Protein AF-A0AAV0I2K2-F1 (afdb_monomer)

InterPro domains:
  IPR013632 Rad51-like, C-terminal [PF08423] (2-95)
  IPR020588 DNA recombination and repair protein RecA-like, ATP-binding domain [PS50162] (1-89)
  IPR027417 P-loop containing nucleoside triphosphate hydrolase [G3DSA:3.40.50.300] (1-190)
  IPR027417 P-loop containing nucleoside triphosphate hydrolase [SSF52540] (2-188)

Radius of gyration: 21.15 Å; Cα contacts (8 Å, |Δi|>4): 218; chains: 1; bounding box: 49×47×65 Å

Foldseek 3Di:
DAPDDDDDDQALVSLLVCLVVVVVCQVPPPGPDRAAEDEAEAPCNNPDPPADPDPVRLVVLLVSLQSNLVSVVVCCVVNVHDYHHDFDKDFDDDDLPCQPPLPPDSFDDAQRTTIDTPSPDSNSVSDQWDKDKHKYWDPVPPPPPDDDDPDDPDPPPTDIKMKIWGRDHPVDDTDMFIWDQDPVGIDTDDD

Structure (mmCIF, N/CA/C/O backbone):
data_AF-A0AAV0I2K2-F1
#
_entry.id   AF-A0AAV0I2K2-F1
#
loop_
_atom_site.group_PDB
_atom_site.id
_atom_site.type_symbol
_atom_site.label_atom_id
_atom_site.label_alt_id
_atom_site.label_comp_id
_atom_site.label_asym_id
_atom_site.label_entity_id
_atom_site.label_seq_id
_atom_site.pdbx_PDB_ins_code
_atom_site.Cartn_x
_atom_site.Cartn_y
_atom_site.Cartn_z
_atom_site.occupancy
_atom_site.B_iso_or_equiv
_atom_site.auth_seq_id
_atom_site.auth_comp_id
_atom_site.auth_asym_id
_atom_site.auth_atom_id
_atom_site.pdbx_PDB_model_num
ATOM 1 N N . MET A 1 1 ? -24.841 -5.912 -0.535 1.00 55.03 1 MET A N 1
ATOM 2 C CA . MET A 1 1 ? -23.392 -5.718 -0.278 1.00 55.03 1 MET A CA 1
ATOM 3 C C . MET A 1 1 ? -23.275 -5.203 1.146 1.00 55.03 1 MET A C 1
ATOM 5 O O . MET A 1 1 ? -22.777 -4.110 1.390 1.00 55.03 1 MET A O 1
ATOM 9 N N . ASP A 1 2 ? -23.798 -5.971 2.095 1.00 67.50 2 ASP A N 1
ATOM 10 C CA . ASP A 1 2 ? -24.051 -5.445 3.432 1.00 67.50 2 ASP A CA 1
ATOM 11 C C . ASP A 1 2 ? -22.836 -5.811 4.282 1.00 67.50 2 ASP A C 1
ATOM 13 O O . ASP A 1 2 ? -22.478 -6.982 4.381 1.00 67.50 2 ASP A O 1
ATOM 17 N N . GLY A 1 3 ? -22.130 -4.802 4.795 1.00 81.50 3 GLY A N 1
ATOM 18 C CA . GLY A 1 3 ? -20.883 -4.987 5.550 1.00 81.50 3 GLY A CA 1
ATOM 19 C C . GLY A 1 3 ? -19.631 -4.371 4.921 1.00 81.50 3 GLY A C 1
ATOM 20 O O . GLY A 1 3 ? -18.553 -4.508 5.496 1.00 81.50 3 GLY A O 1
ATOM 21 N N . ILE A 1 4 ? -19.750 -3.669 3.787 1.00 90.31 4 ILE A N 1
ATOM 22 C CA . ILE A 1 4 ? -18.670 -2.837 3.237 1.00 90.31 4 ILE A CA 1
ATOM 23 C C . ILE A 1 4 ? -19.075 -1.371 3.366 1.00 90.31 4 ILE A C 1
ATOM 25 O O . ILE A 1 4 ? -20.093 -0.950 2.823 1.00 90.31 4 ILE A O 1
ATOM 29 N N . LEU A 1 5 ? -18.261 -0.599 4.082 1.00 91.31 5 LEU A N 1
ATOM 30 C CA . LEU A 1 5 ? -18.416 0.845 4.204 1.00 91.31 5 LEU A CA 1
ATOM 31 C C . LEU A 1 5 ? -17.396 1.529 3.303 1.00 91.31 5 LEU A C 1
ATOM 33 O O . LEU A 1 5 ? -16.225 1.148 3.287 1.00 91.31 5 LEU A O 1
ATOM 37 N N . VAL A 1 6 ? -17.850 2.530 2.555 1.00 94.38 6 VAL A N 1
ATOM 38 C CA . VAL A 1 6 ? -17.029 3.247 1.579 1.00 94.38 6 VAL A CA 1
ATOM 39 C C . VAL A 1 6 ? -17.098 4.734 1.879 1.00 94.38 6 VAL A C 1
ATOM 41 O O . VAL A 1 6 ? -18.181 5.289 2.050 1.00 94.38 6 VAL A O 1
ATOM 44 N N . GLN A 1 7 ? -15.934 5.376 1.921 1.00 94.81 7 GLN A N 1
ATOM 45 C CA . GLN A 1 7 ? -15.806 6.814 2.105 1.00 94.81 7 GLN A CA 1
ATOM 46 C C . GLN A 1 7 ? -14.737 7.356 1.159 1.00 94.81 7 GLN A C 1
ATOM 48 O O . GLN A 1 7 ? -13.624 6.833 1.105 1.00 94.81 7 GLN A O 1
ATOM 53 N N . SER A 1 8 ? -15.079 8.416 0.428 1.00 95.56 8 SER A N 1
ATOM 54 C CA . SER A 1 8 ? -14.140 9.128 -0.438 1.00 95.56 8 SER A CA 1
ATOM 55 C C . SER A 1 8 ? -13.304 10.110 0.375 1.00 95.56 8 SER A C 1
ATOM 57 O O . SER A 1 8 ? -13.832 10.838 1.215 1.00 95.56 8 SER A O 1
ATOM 59 N N . ILE A 1 9 ? -11.999 10.131 0.110 1.00 95.06 9 ILE A N 1
ATOM 60 C CA . ILE A 1 9 ? -11.027 11.004 0.771 1.00 95.06 9 ILE A CA 1
ATOM 61 C C . ILE A 1 9 ? -10.125 11.592 -0.302 1.00 95.06 9 ILE A C 1
ATOM 63 O O . ILE A 1 9 ? -9.646 10.862 -1.173 1.00 95.06 9 ILE A O 1
ATOM 67 N N . HIS A 1 10 ? -9.891 12.900 -0.234 1.00 93.38 10 HIS A N 1
ATOM 68 C CA . HIS A 1 10 ? -9.180 13.618 -1.291 1.00 93.38 10 HIS A CA 1
ATOM 69 C C . HIS A 1 10 ? -7.846 14.212 -0.840 1.00 93.38 10 HIS A C 1
ATOM 71 O O . HIS A 1 10 ? -6.993 14.447 -1.687 1.00 93.38 10 HIS A O 1
ATOM 77 N N . THR A 1 11 ? -7.628 14.396 0.467 1.00 94.38 11 THR A N 1
ATOM 78 C CA . THR A 1 11 ? -6.376 14.953 1.006 1.00 94.38 11 THR A CA 1
ATOM 79 C C . THR A 1 11 ? -5.832 14.135 2.177 1.00 94.38 11 THR A C 1
ATOM 81 O O . THR A 1 11 ? -6.557 13.384 2.839 1.00 94.38 11 THR A O 1
ATOM 84 N N . ALA A 1 12 ? -4.533 14.283 2.450 1.00 94.62 12 ALA A N 1
ATOM 85 C CA . ALA A 1 12 ? -3.880 13.645 3.593 1.00 94.62 12 ALA A CA 1
ATOM 86 C C . ALA A 1 12 ? -4.445 14.132 4.941 1.00 94.62 12 ALA A C 1
ATOM 88 O O . ALA A 1 12 ? -4.579 13.335 5.871 1.00 94.62 12 ALA A O 1
ATOM 89 N N . ASP A 1 13 ? -4.810 15.413 5.032 1.00 94.12 13 ASP A N 1
ATOM 90 C CA . ASP A 1 13 ? -5.411 15.988 6.237 1.00 94.12 13 ASP A CA 1
ATOM 91 C C . ASP A 1 13 ? -6.827 15.451 6.463 1.00 94.12 13 ASP A C 1
ATOM 93 O O . ASP A 1 13 ? -7.121 14.985 7.560 1.00 94.12 13 ASP A O 1
ATOM 97 N N . GLN A 1 14 ? -7.658 15.355 5.414 1.00 95.56 14 GLN A N 1
ATOM 98 C CA . GLN A 1 14 ? -8.968 14.701 5.528 1.00 95.56 14 GLN A CA 1
ATOM 99 C C . GLN A 1 14 ? -8.841 13.259 6.022 1.00 95.56 14 GLN A C 1
ATOM 101 O O . GLN A 1 14 ? -9.627 12.833 6.865 1.00 95.56 14 GLN A O 1
ATOM 106 N N . LEU A 1 15 ? -7.850 12.503 5.529 1.00 96.81 15 LEU A N 1
ATOM 107 C CA . LEU A 1 15 ? -7.610 11.143 6.012 1.00 96.81 15 LEU A CA 1
ATOM 108 C C . LEU A 1 15 ? -7.330 11.132 7.522 1.00 96.81 15 LEU A C 1
ATOM 110 O O . LEU A 1 15 ? -7.835 10.261 8.223 1.00 96.81 15 LEU A O 1
ATOM 114 N N . LEU A 1 16 ? -6.536 12.077 8.028 1.00 96.56 16 LEU A N 1
ATOM 115 C CA . LEU A 1 16 ? -6.247 12.193 9.459 1.00 96.56 16 LEU A CA 1
ATOM 116 C C . LEU A 1 16 ? -7.483 12.615 10.265 1.00 96.56 16 LEU A C 1
ATOM 118 O O . LEU A 1 16 ? -7.723 12.048 11.333 1.00 96.56 16 LEU A O 1
ATOM 122 N N . ASP A 1 17 ? -8.280 13.546 9.748 1.00 96.00 17 ASP A N 1
ATOM 123 C CA . ASP A 1 17 ? -9.470 14.084 10.415 1.00 96.00 17 ASP A CA 1
ATOM 124 C C . ASP A 1 17 ? -10.581 13.042 10.582 1.00 96.00 17 ASP A C 1
ATOM 126 O O . ASP A 1 17 ? -11.326 13.071 11.565 1.00 96.00 17 ASP A O 1
ATOM 130 N N . ILE A 1 18 ? -10.678 12.077 9.662 1.00 96.44 18 ILE A N 1
ATOM 131 C CA . ILE A 1 18 ? -11.670 10.999 9.760 1.00 96.44 18 ILE A CA 1
ATOM 132 C C . ILE A 1 18 ? -11.221 9.845 10.665 1.00 96.44 18 ILE A C 1
ATOM 134 O O . ILE A 1 18 ? -12.043 9.009 11.045 1.00 96.44 18 ILE A O 1
ATOM 138 N N . MET A 1 19 ? -9.938 9.748 11.033 1.00 95.69 19 MET A N 1
ATOM 139 C CA . MET A 1 19 ? -9.453 8.642 11.869 1.00 95.69 19 MET A CA 1
ATOM 140 C C . MET A 1 19 ? -10.109 8.603 13.260 1.00 95.69 19 MET A C 1
ATOM 142 O O . MET A 1 19 ? -10.486 7.508 13.672 1.00 95.69 19 MET A O 1
ATOM 146 N N . PRO A 1 20 ? -10.318 9.726 13.980 1.00 95.94 20 PRO A N 1
ATOM 147 C CA . PRO A 1 20 ? -11.093 9.731 15.224 1.00 95.94 20 PRO A CA 1
ATOM 148 C C . PRO A 1 20 ? -12.537 9.248 15.042 1.00 95.94 20 PRO A C 1
ATOM 150 O O . PRO A 1 20 ? -13.062 8.522 15.886 1.00 95.94 20 PRO A O 1
ATOM 153 N N . GLN A 1 21 ? -13.177 9.612 13.927 1.00 93.94 21 GLN A N 1
ATOM 154 C CA . GLN A 1 21 ? -14.533 9.156 13.604 1.00 93.94 21 GLN A CA 1
ATOM 155 C C . GLN A 1 21 ? -14.545 7.651 13.323 1.00 93.94 21 GLN A C 1
ATOM 157 O O . GLN A 1 21 ? -15.388 6.929 13.850 1.00 93.94 21 GLN A O 1
ATOM 162 N N . THR A 1 22 ? -13.556 7.171 12.566 1.00 94.38 22 THR A N 1
ATOM 163 C CA . THR A 1 22 ? -13.333 5.746 12.295 1.00 94.38 22 THR A CA 1
ATOM 164 C C . THR A 1 22 ? -13.099 4.983 13.593 1.00 94.38 22 THR A C 1
ATOM 166 O O . THR A 1 22 ? -13.671 3.922 13.798 1.00 94.38 22 THR A O 1
ATOM 169 N N . GLU A 1 23 ? -12.299 5.526 14.508 1.00 95.50 23 GLU A N 1
ATOM 170 C CA . GLU A 1 23 ? -12.042 4.928 15.814 1.00 95.50 23 GLU A CA 1
ATOM 171 C C . GLU A 1 23 ? -13.315 4.829 16.663 1.00 95.50 23 GLU A C 1
ATOM 173 O O . GLU A 1 23 ? -13.605 3.762 17.199 1.00 95.50 23 GLU A O 1
ATOM 178 N N . SER A 1 24 ? -14.096 5.910 16.752 1.00 94.12 24 SER A N 1
ATOM 179 C CA . SER A 1 24 ? -15.385 5.910 17.454 1.00 94.12 24 SER A CA 1
ATOM 180 C C . SER A 1 24 ? -16.355 4.897 16.845 1.00 94.12 24 SER A C 1
ATOM 182 O O . SER A 1 24 ? -17.013 4.145 17.566 1.00 94.12 24 SER A O 1
ATOM 184 N N . PHE A 1 25 ? -16.394 4.816 15.515 1.00 92.75 25 PHE A N 1
ATOM 185 C CA . PHE A 1 25 ? -17.179 3.819 14.805 1.00 92.75 25 PHE A CA 1
ATOM 186 C C . PHE A 1 25 ? -16.722 2.395 15.154 1.00 92.75 25 PHE A C 1
ATOM 188 O O . PHE A 1 25 ? -17.539 1.581 15.568 1.00 92.75 25 PHE A O 1
ATOM 195 N N . LEU A 1 26 ? -15.423 2.094 15.086 1.00 93.62 26 LEU A N 1
ATOM 196 C CA . LEU A 1 26 ? -14.882 0.769 15.417 1.00 93.62 26 LEU A CA 1
ATOM 197 C C . LEU A 1 26 ? -15.130 0.359 16.879 1.00 93.62 26 LEU A C 1
ATOM 199 O O . LEU A 1 26 ? -15.232 -0.833 17.160 1.00 93.62 26 LEU A O 1
ATOM 203 N N . GLN A 1 27 ? -15.226 1.319 17.804 1.00 93.00 27 GLN A N 1
ATOM 204 C CA . GLN A 1 27 ? -15.549 1.060 19.214 1.00 93.00 27 GLN A CA 1
ATOM 205 C C . GLN A 1 27 ? -17.033 0.774 19.439 1.00 93.00 27 GLN A C 1
ATOM 207 O O . GLN A 1 27 ? -17.368 -0.110 20.223 1.00 93.00 27 GLN A O 1
ATOM 212 N N . ASN A 1 28 ? -17.906 1.540 18.785 1.00 87.94 28 ASN A N 1
ATOM 213 C CA . ASN A 1 28 ? -19.336 1.575 19.095 1.00 87.94 28 ASN A CA 1
ATOM 214 C C . ASN A 1 28 ? -20.204 0.815 18.084 1.00 87.94 28 ASN A C 1
ATOM 216 O O . ASN A 1 28 ? -21.415 0.711 18.273 1.00 87.94 28 ASN A O 1
ATOM 220 N N . SER A 1 29 ? -19.614 0.310 16.999 1.00 80.81 29 SER A N 1
ATOM 221 C CA . SER A 1 29 ? -20.356 -0.361 15.937 1.00 80.81 29 SER A CA 1
ATOM 222 C C . SER A 1 29 ? -21.055 -1.618 16.456 1.00 80.81 29 SER A C 1
ATOM 224 O O . SER A 1 29 ? -20.413 -2.583 16.867 1.00 80.81 29 SER A O 1
ATOM 226 N N . GLN A 1 30 ? -22.383 -1.625 16.353 1.00 74.69 30 GLN A N 1
ATOM 227 C CA . GLN A 1 30 ? -23.239 -2.802 16.529 1.00 74.69 30 GLN A CA 1
ATOM 228 C C . GLN A 1 30 ? -23.519 -3.476 15.178 1.00 74.69 30 GLN A C 1
ATOM 230 O O . GLN A 1 30 ? -24.628 -3.928 14.897 1.00 74.69 30 GLN A O 1
ATOM 235 N N . THR A 1 31 ? -22.523 -3.505 14.292 1.00 79.12 31 THR A N 1
ATOM 236 C CA . THR A 1 31 ? -22.606 -4.290 13.060 1.00 79.12 31 THR A CA 1
ATOM 237 C C . THR A 1 31 ? -22.724 -5.773 13.394 1.00 79.12 31 THR A C 1
ATOM 239 O O . THR A 1 31 ? -22.191 -6.244 14.397 1.00 79.12 31 THR A O 1
ATOM 242 N N . GLN A 1 32 ? -23.379 -6.534 12.512 1.00 78.12 32 GLN A N 1
ATOM 243 C CA . GLN A 1 32 ? -23.522 -7.987 12.656 1.00 78.12 32 GLN A CA 1
ATOM 244 C C . GLN A 1 32 ? -22.170 -8.696 12.859 1.00 78.12 32 GLN A C 1
ATOM 246 O O . GLN A 1 32 ? -22.088 -9.690 13.576 1.00 78.12 32 GLN A O 1
ATOM 251 N N . PHE A 1 33 ? -21.107 -8.156 12.254 1.00 83.50 33 PHE A N 1
ATOM 252 C CA . PHE A 1 33 ? -19.736 -8.627 12.414 1.00 83.50 33 PHE A CA 1
ATOM 253 C C . PHE A 1 33 ? -18.791 -7.468 12.754 1.00 83.50 33 PHE A C 1
ATOM 255 O O . PHE A 1 33 ? -18.991 -6.353 12.259 1.00 83.50 33 PHE A O 1
ATOM 262 N N . PRO A 1 34 ? -17.7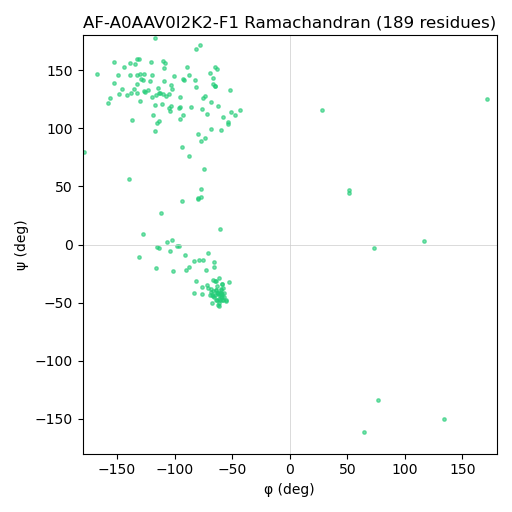41 -7.706 13.561 1.00 88.50 34 PRO A N 1
ATOM 263 C CA . PRO A 1 34 ? -16.717 -6.702 13.818 1.00 88.50 34 PRO A CA 1
ATOM 264 C C . PRO A 1 34 ? -15.916 -6.414 12.545 1.00 88.50 34 PRO A C 1
ATOM 266 O O . PRO A 1 34 ? -15.598 -7.323 11.777 1.00 88.50 34 PRO A O 1
ATOM 269 N N . VAL A 1 35 ? -15.522 -5.158 12.345 1.00 93.12 35 VAL A N 1
ATOM 270 C CA . VAL A 1 35 ? -14.656 -4.776 11.222 1.00 93.12 35 VAL A CA 1
ATOM 271 C C . VAL A 1 35 ? -13.258 -5.355 11.429 1.00 93.12 35 VAL A C 1
ATOM 273 O O . VAL A 1 35 ? -12.609 -5.090 12.440 1.00 93.12 35 VAL A O 1
ATOM 276 N N . ARG A 1 36 ? -12.779 -6.145 10.461 1.00 94.69 36 ARG A N 1
ATOM 277 C CA . ARG A 1 36 ? -11.457 -6.800 10.516 1.00 94.69 36 ARG A CA 1
ATOM 278 C C . ARG A 1 36 ? -10.475 -6.328 9.448 1.00 94.69 36 ARG A C 1
ATOM 280 O O . ARG A 1 36 ? -9.324 -6.763 9.471 1.00 94.69 36 ARG A O 1
ATOM 287 N N . LEU A 1 37 ? -10.893 -5.435 8.555 1.00 97.12 37 LEU A N 1
ATOM 288 C CA . LEU A 1 37 ? -10.068 -4.933 7.463 1.00 97.12 37 LEU A CA 1
ATOM 289 C C . LEU A 1 37 ? -10.390 -3.466 7.169 1.00 97.12 37 LEU A C 1
ATOM 291 O O . LEU A 1 37 ? -11.554 -3.102 7.037 1.00 97.12 37 LEU A O 1
ATOM 295 N N . ILE A 1 38 ? -9.346 -2.655 7.021 1.00 97.69 38 ILE A N 1
ATOM 296 C CA . ILE A 1 38 ? -9.400 -1.322 6.419 1.00 97.69 38 ILE A CA 1
ATOM 297 C C . ILE A 1 38 ? -8.602 -1.377 5.117 1.00 97.69 38 ILE A C 1
ATOM 299 O O . ILE A 1 38 ? -7.456 -1.832 5.116 1.00 97.69 38 ILE A O 1
ATOM 303 N N . VAL A 1 39 ? -9.194 -0.895 4.024 1.00 98.25 39 VAL A N 1
ATOM 304 C CA . VAL A 1 39 ? -8.527 -0.768 2.723 1.00 98.25 39 VAL A CA 1
ATOM 305 C C . VAL A 1 39 ? -8.439 0.707 2.347 1.00 98.25 39 VAL A C 1
ATOM 307 O O . VAL A 1 39 ? -9.449 1.404 2.366 1.00 98.25 39 VAL A O 1
ATOM 310 N N . ILE A 1 40 ? -7.241 1.177 1.997 1.00 97.94 40 ILE A N 1
ATOM 311 C CA . ILE A 1 40 ? -7.015 2.516 1.437 1.00 97.94 40 ILE A CA 1
ATOM 312 C C . ILE A 1 40 ? -6.544 2.356 -0.005 1.00 97.94 40 ILE A C 1
ATOM 314 O O . ILE A 1 40 ? -5.394 1.978 -0.248 1.00 97.94 40 ILE A O 1
ATOM 318 N N . ASP A 1 41 ? -7.431 2.666 -0.949 1.00 96.31 41 ASP A N 1
ATOM 319 C CA . ASP A 1 41 ? -7.148 2.647 -2.382 1.00 96.31 41 ASP A CA 1
ATOM 320 C C . ASP A 1 41 ? -7.284 4.066 -2.961 1.00 96.31 41 ASP A C 1
ATOM 322 O O . ASP A 1 41 ? -8.384 4.563 -3.162 1.00 96.31 41 ASP A O 1
ATOM 326 N N . SER A 1 42 ? -6.213 4.836 -3.137 1.00 94.31 42 SER A N 1
ATOM 327 C CA . SER A 1 42 ? -4.800 4.520 -2.873 1.00 94.31 42 SER A CA 1
ATOM 328 C C . SER A 1 42 ? -4.175 5.576 -1.976 1.00 94.31 42 SER A C 1
ATOM 330 O O . SER A 1 42 ? -4.480 6.763 -2.108 1.00 94.31 42 SER A O 1
ATOM 332 N N . ILE A 1 43 ? -3.237 5.180 -1.111 1.00 95.69 43 ILE A N 1
ATOM 333 C CA . ILE A 1 43 ? -2.571 6.148 -0.228 1.00 95.69 43 ILE A CA 1
ATOM 334 C C . ILE A 1 43 ? -1.763 7.174 -1.031 1.00 95.69 43 ILE A C 1
ATOM 336 O O . ILE A 1 43 ? -1.667 8.334 -0.644 1.00 95.69 43 ILE A O 1
ATOM 340 N N . ALA A 1 44 ? -1.217 6.777 -2.182 1.00 94.12 44 ALA A N 1
ATOM 341 C CA . ALA A 1 44 ? -0.394 7.667 -2.986 1.00 94.12 44 ALA A CA 1
ATOM 342 C C . ALA A 1 44 ? -1.178 8.759 -3.716 1.00 94.12 44 ALA A C 1
ATOM 344 O O . ALA A 1 44 ? -0.589 9.790 -4.031 1.00 94.12 44 ALA A O 1
ATOM 345 N N . ALA A 1 45 ? -2.483 8.582 -3.950 1.00 93.00 45 ALA A N 1
ATOM 346 C CA . ALA A 1 45 ? -3.311 9.632 -4.543 1.00 93.00 45 ALA A CA 1
ATOM 347 C C . ALA A 1 45 ? -3.308 10.919 -3.702 1.00 93.00 45 ALA A C 1
ATOM 349 O O . ALA A 1 45 ? -3.258 12.000 -4.276 1.00 93.00 45 ALA A O 1
ATOM 350 N N . LEU A 1 46 ? -3.228 10.799 -2.373 1.00 93.44 46 LEU A N 1
ATOM 351 C CA . LEU A 1 46 ? -3.242 11.933 -1.440 1.00 93.44 46 LEU A CA 1
ATOM 352 C C . LEU A 1 46 ? -1.964 12.791 -1.465 1.00 93.44 46 LEU A C 1
ATOM 354 O O . LEU A 1 46 ? -1.897 13.804 -0.780 1.00 93.44 46 LEU A O 1
ATOM 358 N N . PHE A 1 47 ? -0.923 12.367 -2.192 1.00 91.00 47 PHE A N 1
ATOM 359 C CA . PHE A 1 47 ? 0.392 13.022 -2.195 1.00 91.00 47 PHE A CA 1
ATOM 360 C C . PHE A 1 47 ? 0.899 13.368 -3.600 1.00 91.00 47 PHE A C 1
ATOM 362 O O . PHE A 1 47 ? 2.072 13.712 -3.749 1.00 91.00 47 PHE A O 1
ATOM 369 N N . ARG A 1 48 ? 0.060 13.230 -4.637 1.00 80.75 48 ARG A N 1
ATOM 370 C CA . ARG A 1 48 ? 0.463 13.480 -6.032 1.00 80.75 48 ARG A CA 1
ATOM 371 C C . ARG A 1 48 ? 0.408 14.943 -6.444 1.00 80.75 48 ARG A C 1
ATOM 373 O O . ARG A 1 48 ? 1.290 15.369 -7.176 1.00 80.75 48 ARG A O 1
ATOM 380 N N . SER A 1 49 ? -0.636 15.660 -6.042 1.00 76.25 49 SER A N 1
ATOM 381 C CA . SER A 1 49 ? -0.927 17.023 -6.508 1.00 76.25 49 SER A CA 1
ATOM 382 C C . SER A 1 49 ? -0.521 18.111 -5.523 1.00 76.25 49 SER A C 1
ATOM 384 O O . SER A 1 49 ? -0.309 19.245 -5.930 1.00 76.25 49 SER A O 1
ATOM 386 N N . ASP A 1 50 ? -0.411 17.769 -4.240 1.00 76.50 50 ASP A N 1
ATOM 387 C CA . ASP A 1 50 ? -0.400 18.771 -3.168 1.00 76.50 50 ASP A CA 1
ATOM 388 C C . ASP A 1 50 ? 1.020 19.157 -2.719 1.00 76.50 50 ASP A C 1
ATOM 390 O O . ASP A 1 50 ? 1.189 19.982 -1.823 1.00 76.50 50 ASP A O 1
ATOM 394 N N . PHE A 1 51 ? 2.053 18.540 -3.306 1.00 80.81 51 PHE A N 1
ATOM 395 C CA . PHE A 1 51 ? 3.438 18.707 -2.872 1.00 80.81 51 PHE A CA 1
ATOM 396 C C . PHE A 1 51 ? 4.412 18.755 -4.044 1.00 80.81 51 PHE A C 1
ATOM 398 O O . PHE A 1 51 ? 4.484 17.812 -4.836 1.00 80.81 51 PHE A O 1
ATOM 405 N N . ASP A 1 52 ? 5.252 19.786 -4.055 1.00 81.06 52 ASP A N 1
ATOM 406 C CA . ASP A 1 52 ? 6.360 19.908 -4.993 1.00 81.06 52 ASP A CA 1
ATOM 407 C C . ASP A 1 52 ? 7.587 19.102 -4.539 1.00 81.06 52 ASP A C 1
ATOM 409 O O . ASP A 1 52 ? 7.708 18.655 -3.394 1.00 81.06 52 ASP A O 1
ATOM 413 N N . ASN A 1 53 ? 8.562 18.947 -5.438 1.00 81.38 53 ASN A N 1
ATOM 414 C CA . ASN A 1 53 ? 9.857 18.327 -5.135 1.00 81.38 53 ASN A CA 1
ATOM 415 C C . ASN A 1 53 ? 10.820 19.299 -4.421 1.00 81.38 53 ASN A C 1
ATOM 417 O O . ASN A 1 53 ? 12.019 19.321 -4.699 1.00 81.38 53 ASN A O 1
ATOM 421 N N . THR A 1 54 ? 10.305 20.116 -3.500 1.00 86.38 54 THR A N 1
ATOM 422 C CA . THR A 1 54 ? 11.119 20.985 -2.640 1.00 86.38 54 THR A CA 1
ATOM 423 C C . THR A 1 54 ? 11.509 20.252 -1.356 1.00 86.38 54 THR A C 1
ATOM 425 O O . THR A 1 54 ? 10.792 19.374 -0.874 1.00 86.38 54 THR A O 1
ATOM 428 N N . SER A 1 55 ? 12.640 20.613 -0.746 1.00 85.56 55 SER A N 1
ATOM 429 C CA . SER A 1 55 ? 13.075 20.014 0.528 1.00 85.56 55 SER A CA 1
ATOM 430 C C . SER A 1 55 ? 12.043 20.200 1.649 1.00 85.56 55 SER A C 1
ATOM 432 O O . SER A 1 55 ? 11.820 19.291 2.451 1.00 85.56 55 SER A O 1
ATOM 434 N N . ILE A 1 56 ? 11.379 21.358 1.674 1.00 89.19 56 ILE A N 1
ATOM 435 C CA . ILE A 1 56 ? 10.333 21.697 2.641 1.00 89.19 56 ILE A CA 1
ATOM 436 C C . ILE A 1 56 ? 9.131 20.766 2.470 1.00 89.19 56 ILE A C 1
ATOM 438 O O . ILE A 1 56 ? 8.647 20.200 3.453 1.00 89.19 56 ILE A O 1
ATOM 442 N N . ASP A 1 57 ? 8.662 20.563 1.242 1.00 88.69 57 ASP A N 1
ATOM 443 C CA . ASP A 1 57 ? 7.495 19.718 0.993 1.00 88.69 57 ASP A CA 1
ATOM 444 C C . ASP A 1 57 ? 7.809 18.236 1.189 1.00 88.69 57 ASP A C 1
ATOM 446 O O . ASP A 1 57 ? 6.999 17.512 1.766 1.00 88.69 57 ASP A O 1
ATOM 450 N N . LEU A 1 58 ? 9.020 17.784 0.856 1.00 88.06 58 LEU A N 1
ATOM 451 C CA . LEU A 1 58 ? 9.486 16.436 1.198 1.00 88.06 58 LEU A CA 1
ATOM 452 C C . LEU A 1 58 ? 9.504 16.193 2.717 1.00 88.06 58 LEU A C 1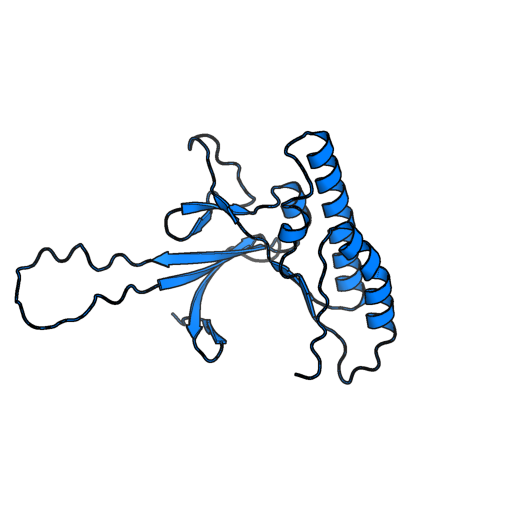
ATOM 454 O O . LEU A 1 58 ? 9.121 15.109 3.179 1.00 88.06 58 LEU A O 1
ATOM 458 N N . MET A 1 59 ? 9.895 17.196 3.508 1.00 91.06 59 MET A N 1
ATOM 459 C CA . MET A 1 59 ? 9.838 17.125 4.970 1.00 91.06 59 MET A CA 1
ATOM 460 C C . MET A 1 59 ? 8.389 17.050 5.473 1.00 91.06 59 MET A C 1
ATOM 462 O O . MET A 1 59 ? 8.074 16.195 6.307 1.00 91.06 59 MET A O 1
ATOM 466 N N . LYS A 1 60 ? 7.486 17.886 4.939 1.00 92.12 60 LYS A N 1
ATOM 467 C CA . LYS A 1 60 ? 6.050 17.846 5.275 1.00 92.12 60 LYS A CA 1
ATOM 468 C C . LYS A 1 60 ? 5.434 16.485 4.943 1.00 92.12 60 LYS A C 1
ATOM 470 O O . LYS A 1 60 ? 4.793 15.887 5.806 1.00 92.12 60 LYS A O 1
ATOM 475 N N . ARG A 1 61 ? 5.690 15.957 3.740 1.00 92.31 61 ARG A N 1
ATOM 476 C CA . ARG A 1 61 ? 5.245 14.622 3.300 1.00 92.31 61 ARG A CA 1
ATOM 477 C C . ARG A 1 61 ? 5.711 13.536 4.257 1.00 92.31 61 ARG A C 1
ATOM 479 O O . ARG A 1 61 ? 4.910 12.718 4.695 1.00 92.31 61 ARG A O 1
ATOM 486 N N . SER A 1 62 ? 6.991 13.559 4.626 1.00 93.50 62 SER A N 1
ATOM 487 C CA . SER A 1 62 ? 7.559 12.582 5.559 1.00 93.50 62 SER A CA 1
ATOM 488 C C . SER A 1 62 ? 6.878 12.652 6.928 1.00 93.50 62 SER A C 1
ATOM 490 O O . SER A 1 62 ? 6.496 11.620 7.476 1.00 93.50 62 SER A O 1
ATOM 492 N N . SER A 1 63 ? 6.638 13.859 7.453 1.00 95.56 63 SER A N 1
ATOM 493 C CA . SER A 1 63 ? 5.886 14.059 8.701 1.00 95.56 63 SER A CA 1
ATOM 494 C C . SER A 1 63 ? 4.468 13.476 8.623 1.00 95.56 63 SER A C 1
ATOM 496 O O . SER A 1 63 ? 4.041 12.754 9.527 1.00 95.56 63 SER A O 1
ATOM 498 N N . LEU A 1 64 ? 3.755 13.716 7.519 1.00 96.44 64 LEU A N 1
ATOM 499 C CA . LEU A 1 64 ? 2.424 13.149 7.284 1.00 96.44 64 LEU A CA 1
ATOM 500 C C . LEU A 1 64 ? 2.451 11.619 7.187 1.00 96.44 64 LEU A C 1
ATOM 502 O O . LEU A 1 64 ? 1.611 10.965 7.803 1.00 96.44 64 LEU A O 1
ATOM 506 N N . PHE A 1 65 ? 3.435 11.028 6.503 1.00 96.38 65 PHE A N 1
ATOM 507 C CA . PHE A 1 65 ? 3.604 9.571 6.440 1.00 96.38 65 PHE A CA 1
ATOM 508 C C . PHE A 1 65 ? 3.742 8.946 7.827 1.00 96.38 65 PHE A C 1
ATOM 510 O O . PHE A 1 65 ? 3.070 7.953 8.123 1.00 96.38 65 PHE A O 1
ATOM 517 N N . PHE A 1 66 ? 4.561 9.536 8.702 1.00 96.81 66 PHE A N 1
ATOM 518 C CA . PHE A 1 66 ? 4.723 9.047 10.071 1.00 96.81 66 PHE A CA 1
ATOM 519 C C . PHE A 1 66 ? 3.431 9.173 10.884 1.00 96.81 66 PHE A C 1
ATOM 521 O O . PHE A 1 66 ? 3.042 8.218 11.557 1.00 96.81 66 PHE A O 1
ATOM 528 N N . LYS A 1 67 ? 2.721 10.305 10.784 1.00 97.50 67 LYS A N 1
ATOM 529 C CA . LYS A 1 67 ? 1.434 10.505 11.474 1.00 97.50 67 LYS A CA 1
ATOM 530 C C . LYS A 1 67 ? 0.379 9.499 11.013 1.00 97.50 67 LYS A C 1
ATOM 532 O O . LYS A 1 67 ? -0.203 8.801 11.844 1.00 97.50 67 LYS A O 1
ATOM 537 N N . ILE A 1 68 ? 0.166 9.395 9.701 1.00 97.75 68 ILE A N 1
ATOM 538 C CA . ILE A 1 68 ? -0.838 8.507 9.100 1.00 97.75 68 ILE A CA 1
ATOM 539 C C . ILE A 1 68 ? -0.516 7.053 9.433 1.00 97.75 68 ILE A C 1
ATOM 541 O O . ILE A 1 68 ? -1.363 6.343 9.968 1.00 97.75 68 ILE A O 1
ATOM 545 N N . SER A 1 69 ? 0.715 6.601 9.180 1.00 97.62 69 SER A N 1
ATOM 546 C CA . SER A 1 69 ? 1.090 5.210 9.458 1.00 97.62 69 SER A CA 1
ATOM 547 C C . SER A 1 69 ? 1.023 4.868 10.945 1.00 97.62 69 SER A C 1
ATOM 549 O O . SER A 1 69 ? 0.542 3.790 11.293 1.00 97.62 69 SER A O 1
ATOM 551 N N . GLY A 1 70 ? 1.435 5.779 11.831 1.00 98.00 70 GLY A N 1
ATOM 552 C CA . GLY A 1 70 ? 1.332 5.596 13.276 1.00 98.00 70 GLY A CA 1
ATOM 553 C C . GLY A 1 70 ? -0.116 5.404 13.727 1.00 98.00 70 GLY A C 1
ATOM 554 O O . GLY A 1 70 ? -0.418 4.469 14.471 1.00 98.00 70 GLY A O 1
ATOM 555 N N . LYS A 1 71 ? -1.035 6.231 13.218 1.00 97.94 71 LYS A N 1
ATOM 556 C CA . LYS A 1 71 ? -2.467 6.109 13.509 1.00 97.94 71 LYS A CA 1
ATOM 557 C C . LYS A 1 71 ? -3.080 4.833 12.931 1.00 97.94 71 LYS A C 1
ATOM 559 O O . LYS A 1 71 ? -3.769 4.124 13.658 1.00 97.94 71 LYS A O 1
ATOM 564 N N . LEU A 1 72 ? -2.773 4.478 11.683 1.00 98.06 72 LEU A N 1
ATOM 565 C CA . LEU A 1 72 ? -3.253 3.231 11.073 1.00 98.06 72 LEU A CA 1
ATOM 566 C C . LEU A 1 72 ? -2.777 1.995 11.848 1.00 98.06 72 LEU A C 1
ATOM 568 O O . LEU A 1 72 ? -3.567 1.088 12.101 1.00 98.06 72 LEU A O 1
ATOM 572 N N . LYS A 1 73 ? -1.513 1.972 12.290 1.00 98.00 73 LYS A N 1
ATOM 573 C CA . LYS A 1 73 ? -0.980 0.900 13.147 1.00 98.00 73 LYS A CA 1
ATOM 574 C C . LYS A 1 73 ? -1.667 0.850 14.508 1.00 98.00 73 LYS A C 1
ATOM 576 O O . LYS A 1 73 ? -1.927 -0.238 15.017 1.00 98.00 73 LYS A O 1
ATOM 581 N N . SER A 1 74 ? -1.970 2.009 15.091 1.00 97.81 74 SER A N 1
ATOM 582 C CA . SER A 1 74 ? -2.713 2.094 16.349 1.00 97.81 74 SER A CA 1
ATOM 583 C C . SER A 1 74 ? -4.113 1.493 16.209 1.00 97.81 74 SER A C 1
ATOM 585 O O . SER A 1 74 ? -4.476 0.641 17.019 1.00 97.81 74 SER A O 1
ATOM 587 N N . LEU A 1 75 ? -4.846 1.833 15.141 1.00 97.62 75 LEU A N 1
ATOM 588 C CA . LEU A 1 75 ? -6.145 1.227 14.831 1.00 97.62 75 LEU A CA 1
ATOM 589 C C . LEU A 1 75 ? -6.022 -0.290 14.621 1.00 97.62 75 LEU A C 1
ATOM 591 O O . LEU A 1 75 ? -6.766 -1.058 15.230 1.00 97.62 75 LEU A O 1
ATOM 595 N N . ALA A 1 76 ? -5.049 -0.731 13.817 1.00 97.88 76 ALA A N 1
ATOM 596 C CA . ALA A 1 76 ? -4.804 -2.147 13.546 1.00 97.88 76 ALA A CA 1
ATOM 597 C C . ALA A 1 76 ? -4.586 -2.956 14.833 1.00 97.88 76 ALA A C 1
ATOM 599 O O . ALA A 1 76 ? -5.229 -3.986 15.040 1.00 97.88 76 ALA A O 1
ATOM 600 N N . SER A 1 77 ? -3.723 -2.454 15.721 1.00 97.50 77 SER A N 1
ATOM 601 C CA . SER A 1 77 ? -3.412 -3.091 17.002 1.00 97.50 77 SER A CA 1
ATOM 602 C C . SER A 1 77 ? -4.613 -3.079 17.952 1.00 97.50 77 SER A C 1
ATOM 604 O O . SER A 1 77 ? -5.022 -4.129 18.450 1.00 97.50 77 SER A O 1
ATOM 606 N N . ARG A 1 78 ? -5.239 -1.909 18.150 1.00 96.81 78 ARG A N 1
ATOM 607 C CA . ARG A 1 78 ? -6.341 -1.717 19.105 1.00 96.81 78 ARG A CA 1
ATOM 608 C C . ARG A 1 78 ? -7.569 -2.559 18.760 1.00 96.81 78 ARG A C 1
ATOM 610 O O . ARG A 1 78 ? -8.174 -3.144 19.653 1.00 96.81 78 ARG A O 1
ATOM 617 N N . PHE A 1 79 ? -7.922 -2.639 17.480 1.00 95.88 79 PHE A N 1
ATOM 618 C CA . PHE A 1 79 ? -9.133 -3.327 17.017 1.00 95.88 79 PHE A CA 1
ATOM 619 C C . PHE A 1 79 ? -8.858 -4.710 16.415 1.00 95.88 79 PHE A C 1
ATOM 621 O O . PHE A 1 79 ? -9.783 -5.378 15.955 1.00 95.88 79 PHE A O 1
ATOM 628 N N . ARG A 1 80 ? -7.599 -5.175 16.441 1.00 96.62 80 ARG A N 1
ATOM 629 C CA . ARG A 1 80 ? -7.161 -6.455 15.854 1.00 96.62 80 ARG A CA 1
ATOM 630 C C . ARG A 1 80 ? -7.603 -6.609 14.394 1.00 96.62 80 ARG A C 1
ATOM 632 O O . ARG A 1 80 ? -8.096 -7.667 13.988 1.00 96.62 80 ARG A O 1
ATOM 639 N N . LEU A 1 81 ? -7.444 -5.549 13.611 1.00 97.12 81 LEU A N 1
ATOM 640 C CA . LEU A 1 81 ? -7.779 -5.514 12.187 1.00 97.12 81 LEU A CA 1
ATOM 641 C C . LEU A 1 81 ? -6.519 -5.444 11.325 1.00 97.12 81 LEU A C 1
ATOM 643 O O . LEU A 1 81 ? -5.457 -5.021 11.783 1.00 97.12 81 LEU A O 1
ATOM 647 N N . ALA A 1 82 ? -6.644 -5.850 10.066 1.00 98.00 82 ALA A N 1
ATOM 648 C CA . ALA A 1 82 ? -5.623 -5.621 9.055 1.00 98.00 82 ALA A CA 1
ATOM 649 C C . ALA A 1 82 ? -5.840 -4.259 8.378 1.00 98.00 82 ALA A C 1
ATOM 651 O O . ALA A 1 82 ? -6.976 -3.837 8.164 1.00 98.00 82 ALA A O 1
ATOM 652 N N . VAL A 1 83 ? -4.749 -3.589 8.007 1.00 98.38 83 VAL A N 1
ATOM 653 C CA . VAL A 1 83 ? -4.784 -2.392 7.158 1.00 98.38 83 VAL A CA 1
ATOM 654 C C . VAL A 1 83 ? -4.032 -2.710 5.875 1.00 98.38 83 VAL A C 1
ATOM 656 O O . VAL A 1 83 ? -2.844 -3.031 5.918 1.00 98.38 83 VAL A O 1
ATOM 659 N N . VAL A 1 84 ? -4.721 -2.611 4.743 1.00 98.38 84 VAL A N 1
ATOM 660 C CA . VAL A 1 84 ? -4.146 -2.780 3.408 1.00 98.38 84 VAL A CA 1
ATOM 661 C C . VAL A 1 84 ? -4.195 -1.440 2.692 1.00 98.38 84 VAL A C 1
ATOM 663 O O . VAL A 1 84 ? -5.220 -0.768 2.661 1.00 98.38 84 VAL A O 1
ATOM 666 N N . VAL A 1 85 ? -3.068 -1.042 2.115 1.00 98.00 85 VAL A N 1
ATOM 667 C CA . VAL A 1 85 ? -2.927 0.219 1.384 1.00 98.00 85 VAL A CA 1
ATOM 668 C C . VAL A 1 85 ? -2.371 -0.079 0.004 1.00 98.00 85 VAL A C 1
ATOM 670 O O . VAL A 1 85 ? -1.386 -0.811 -0.121 1.00 98.00 85 VAL A O 1
ATOM 673 N N . THR A 1 86 ? -2.981 0.485 -1.033 1.00 97.62 86 THR A N 1
ATOM 674 C CA . THR A 1 86 ? -2.431 0.414 -2.387 1.00 97.62 86 THR A CA 1
ATOM 675 C C . THR A 1 86 ? -1.549 1.635 -2.638 1.00 97.62 86 THR A C 1
ATOM 677 O O . THR A 1 86 ? -1.827 2.757 -2.202 1.00 97.62 86 THR A O 1
ATOM 680 N N . ASN A 1 87 ? -0.442 1.412 -3.333 1.00 95.62 87 ASN A N 1
ATOM 681 C CA . ASN A 1 87 ? 0.483 2.451 -3.747 1.00 95.62 87 ASN A CA 1
ATOM 682 C C . ASN A 1 87 ? 0.795 2.222 -5.219 1.00 95.62 87 ASN A C 1
ATOM 684 O O . ASN A 1 87 ? 1.114 1.098 -5.608 1.00 95.62 87 ASN A O 1
ATOM 688 N N . GLN A 1 88 ? 0.699 3.261 -6.039 1.00 93.81 88 GLN A N 1
ATOM 689 C CA . GLN A 1 88 ? 1.106 3.134 -7.428 1.00 93.81 88 GLN A CA 1
ATOM 690 C C . GLN A 1 88 ? 2.630 3.183 -7.558 1.00 93.81 88 GLN A C 1
ATOM 692 O O . GLN A 1 88 ? 3.378 3.498 -6.626 1.00 93.81 88 GLN A O 1
ATOM 697 N N . VAL A 1 89 ? 3.070 2.898 -8.773 1.00 91.94 89 VAL A N 1
ATOM 698 C CA . VAL A 1 89 ? 4.459 2.975 -9.189 1.00 91.94 89 VAL A CA 1
ATOM 699 C C . VAL A 1 89 ? 4.681 4.157 -10.124 1.00 91.94 89 VAL A C 1
ATOM 701 O O . VAL A 1 89 ? 3.746 4.630 -10.772 1.00 91.94 89 VAL A O 1
ATOM 704 N N . VAL A 1 90 ? 5.922 4.620 -10.177 1.00 89.75 90 VAL A N 1
ATOM 705 C CA . VAL A 1 90 ? 6.428 5.573 -11.167 1.00 89.75 90 VAL A CA 1
ATOM 706 C C . VAL A 1 90 ? 7.580 4.923 -11.928 1.00 89.75 90 VAL A C 1
ATOM 708 O O . VAL A 1 90 ? 8.191 3.970 -11.433 1.00 89.75 90 VAL A O 1
ATOM 711 N N . ASP A 1 91 ? 7.858 5.411 -13.134 1.00 90.12 91 ASP A N 1
ATOM 712 C CA . ASP A 1 91 ? 8.991 4.922 -13.915 1.00 90.12 91 ASP A CA 1
ATOM 713 C C . ASP A 1 91 ? 10.303 5.295 -13.216 1.00 90.12 91 ASP A C 1
ATOM 715 O O . ASP A 1 91 ? 10.467 6.401 -12.691 1.00 90.12 91 ASP A O 1
ATOM 719 N N . TYR A 1 92 ? 11.243 4.354 -13.192 1.00 85.06 92 TYR A N 1
ATOM 720 C CA . TYR A 1 92 ? 12.582 4.624 -12.697 1.00 85.06 92 TYR A CA 1
ATOM 721 C C . TYR A 1 92 ? 13.431 5.203 -13.830 1.00 85.06 92 TYR A C 1
ATOM 723 O O . TYR A 1 92 ? 13.677 4.530 -14.829 1.00 85.06 92 TYR A O 1
ATOM 731 N N . VAL A 1 93 ? 13.911 6.432 -13.649 1.00 77.31 93 VAL A N 1
ATOM 732 C CA . VAL A 1 93 ? 14.818 7.107 -14.583 1.00 77.31 93 VAL A CA 1
ATOM 733 C C . VAL A 1 93 ? 16.148 7.319 -13.866 1.00 77.31 93 VAL A C 1
ATOM 735 O O . VAL A 1 93 ? 16.255 8.167 -12.983 1.00 77.31 93 VAL A O 1
ATOM 738 N N . GLY A 1 94 ? 17.152 6.513 -14.200 1.00 70.25 94 GLY A N 1
ATOM 739 C CA . GLY A 1 94 ? 18.482 6.591 -13.603 1.00 70.25 94 GLY A CA 1
ATOM 740 C C . GLY A 1 94 ? 19.490 5.762 -14.387 1.00 70.25 94 GLY A C 1
ATOM 741 O O . GLY A 1 94 ? 19.134 4.733 -14.959 1.00 70.25 94 GLY A O 1
ATOM 742 N N . ASP A 1 95 ? 20.735 6.228 -14.416 1.00 58.97 95 ASP A N 1
ATOM 743 C CA . ASP A 1 95 ? 21.844 5.524 -15.055 1.00 58.97 95 ASP A CA 1
ATOM 744 C C . ASP A 1 95 ? 22.253 4.349 -14.152 1.00 58.97 95 ASP A C 1
ATOM 746 O O . ASP A 1 95 ? 22.454 4.536 -12.948 1.00 58.97 95 ASP A O 1
ATOM 750 N N . GLY A 1 96 ? 22.300 3.131 -14.697 1.00 53.84 96 GLY A N 1
ATOM 751 C CA . GLY A 1 96 ? 22.277 1.843 -13.977 1.00 53.84 96 GLY A CA 1
ATOM 752 C C . GLY A 1 96 ? 23.410 1.547 -12.977 1.00 53.84 96 GLY A C 1
ATOM 753 O O . GLY A 1 96 ? 23.540 0.410 -12.540 1.00 53.84 96 GLY A O 1
ATOM 754 N N . MET A 1 97 ? 24.220 2.534 -12.591 1.00 47.88 97 MET A N 1
ATOM 755 C CA . MET A 1 97 ? 25.378 2.372 -11.709 1.00 47.88 97 MET A CA 1
ATOM 756 C C . MET A 1 97 ? 25.066 2.532 -10.210 1.00 47.88 97 MET A C 1
ATOM 758 O O . MET A 1 97 ? 25.818 2.024 -9.389 1.00 47.88 97 MET A O 1
ATOM 762 N N . ASN A 1 98 ? 23.976 3.216 -9.832 1.00 46.16 98 ASN A N 1
ATOM 763 C CA . ASN A 1 98 ? 23.603 3.464 -8.428 1.00 46.16 98 ASN A CA 1
ATOM 764 C C . ASN A 1 98 ? 22.089 3.309 -8.216 1.00 46.16 98 ASN A C 1
ATOM 766 O O . ASN A 1 98 ? 21.401 4.227 -7.760 1.00 46.16 98 ASN A O 1
ATOM 770 N N . GLY A 1 99 ? 21.557 2.137 -8.573 1.00 52.28 99 GLY A N 1
ATOM 771 C CA . GLY A 1 99 ? 20.167 1.779 -8.299 1.00 52.28 99 GLY A CA 1
ATOM 772 C C . GLY A 1 99 ? 19.843 2.001 -6.823 1.00 52.28 99 GLY A C 1
ATOM 773 O O . GLY A 1 99 ? 20.405 1.334 -5.956 1.00 52.28 99 GLY A O 1
ATOM 774 N N . LEU A 1 100 ? 18.959 2.957 -6.523 1.00 50.91 100 LEU A N 1
ATOM 775 C CA . LEU A 1 100 ? 18.469 3.195 -5.169 1.00 50.91 100 LEU A CA 1
ATOM 776 C C . LEU A 1 100 ? 17.791 1.900 -4.694 1.00 50.91 100 LEU A C 1
ATOM 778 O O . LEU A 1 100 ? 16.654 1.630 -5.078 1.00 50.91 100 LEU A O 1
ATOM 782 N N . LYS A 1 101 ? 18.499 1.077 -3.910 1.00 53.50 101 LYS A N 1
ATOM 783 C CA . LYS A 1 101 ? 17.974 -0.181 -3.362 1.00 53.50 101 LYS A CA 1
ATOM 784 C C . LYS A 1 101 ? 16.722 0.126 -2.544 1.00 53.50 101 LYS A C 1
ATOM 786 O O . LYS A 1 101 ? 16.796 0.714 -1.465 1.00 53.50 101 LYS A O 1
ATOM 791 N N . ILE A 1 102 ? 15.551 -0.264 -3.041 1.00 52.31 102 ILE A N 1
ATOM 792 C CA . ILE A 1 102 ? 14.288 -0.134 -2.306 1.00 52.31 102 ILE A CA 1
ATOM 793 C C . ILE A 1 102 ? 14.121 -1.401 -1.457 1.00 52.31 102 ILE A C 1
ATOM 795 O O . ILE A 1 102 ? 13.344 -2.300 -1.761 1.00 52.31 102 ILE A O 1
ATOM 799 N N . GLY A 1 103 ? 14.864 -1.477 -0.350 1.00 56.34 103 GLY A N 1
ATOM 800 C CA . GLY A 1 103 ? 14.902 -2.667 0.507 1.00 56.34 103 GLY A CA 1
ATOM 801 C C . GLY A 1 103 ? 15.759 -3.795 -0.078 1.00 56.34 103 GLY A C 1
ATOM 802 O O . GLY A 1 103 ? 16.881 -3.544 -0.505 1.00 56.34 103 GLY A O 1
ATOM 803 N N . ASN A 1 104 ? 15.239 -5.029 -0.061 1.00 51.62 104 ASN A N 1
ATOM 804 C CA . ASN A 1 104 ? 15.985 -6.244 -0.426 1.00 51.62 104 ASN A CA 1
ATOM 805 C C . ASN A 1 104 ? 15.889 -6.630 -1.913 1.00 51.62 104 ASN A C 1
ATOM 807 O O . ASN A 1 104 ? 16.594 -7.544 -2.328 1.00 51.62 104 ASN A O 1
ATOM 811 N N . LEU A 1 105 ? 15.026 -5.984 -2.708 1.00 52.75 105 LEU A N 1
ATOM 812 C CA . LEU A 1 105 ? 14.994 -6.185 -4.159 1.00 52.75 105 LEU A CA 1
ATOM 813 C C . LEU A 1 105 ? 15.833 -5.118 -4.854 1.00 52.75 105 LEU A C 1
A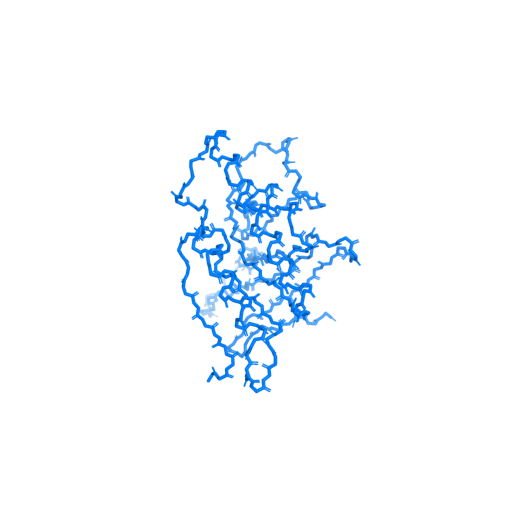TOM 815 O O . LEU A 1 105 ? 15.642 -3.921 -4.628 1.00 52.75 105 LEU A O 1
ATOM 819 N N . GLU A 1 106 ? 16.751 -5.583 -5.700 1.00 63.06 106 GLU A N 1
ATOM 820 C CA . GLU A 1 106 ? 17.654 -4.729 -6.468 1.00 63.06 106 GLU A CA 1
ATOM 821 C C . GLU A 1 106 ? 16.881 -3.898 -7.494 1.00 63.06 106 GLU A C 1
ATOM 823 O O . GLU A 1 106 ? 17.145 -2.701 -7.615 1.00 63.06 106 GLU A O 1
ATOM 828 N N . GLU A 1 107 ? 15.875 -4.477 -8.166 1.00 78.69 107 GLU A N 1
ATOM 829 C CA . GLU A 1 107 ? 15.115 -3.816 -9.232 1.00 78.69 107 GLU A CA 1
ATOM 830 C C . GLU A 1 107 ? 13.687 -4.384 -9.349 1.00 78.69 107 GLU A C 1
ATOM 832 O O . GLU A 1 107 ? 13.472 -5.591 -9.241 1.00 78.69 107 GLU A O 1
ATOM 837 N N . LEU A 1 108 ? 12.688 -3.516 -9.557 1.00 88.00 108 LEU A N 1
ATOM 838 C CA . LEU A 1 108 ? 11.298 -3.915 -9.799 1.00 88.00 108 LEU A CA 1
ATOM 839 C C . LEU A 1 108 ? 10.958 -3.677 -11.268 1.00 88.00 108 LEU A C 1
ATOM 841 O O . LEU A 1 108 ? 11.121 -2.561 -11.764 1.00 88.00 108 LEU A O 1
ATOM 845 N N . TYR A 1 109 ? 10.437 -4.703 -11.935 1.00 90.50 109 TYR A N 1
ATOM 846 C CA . TYR A 1 109 ? 10.028 -4.633 -13.334 1.00 90.50 109 TYR A CA 1
ATOM 847 C C . TYR A 1 109 ? 8.551 -4.970 -13.506 1.00 90.50 109 TYR A C 1
ATOM 849 O O . TYR A 1 109 ? 8.020 -5.879 -12.867 1.00 90.50 109 TYR A O 1
ATOM 857 N N . SER A 1 110 ? 7.879 -4.241 -14.393 1.00 92.31 110 SER A N 1
ATOM 858 C CA . SER A 1 110 ? 6.527 -4.563 -14.846 1.00 92.31 110 SER A CA 1
ATOM 859 C C . SER A 1 110 ? 6.341 -4.106 -16.287 1.00 92.31 110 SER A C 1
ATOM 861 O O . SER A 1 110 ? 6.621 -2.960 -16.629 1.00 92.31 110 SER A O 1
ATOM 863 N N . SER A 1 111 ? 5.853 -5.005 -17.138 1.00 91.31 111 SER A N 1
ATOM 864 C CA . SER A 1 111 ? 5.639 -4.796 -18.577 1.00 91.31 111 SER A CA 1
ATOM 865 C C . SER A 1 111 ? 6.895 -4.254 -19.267 1.00 91.31 111 SER A C 1
ATOM 867 O O . SER A 1 111 ? 6.842 -3.237 -19.951 1.00 91.31 111 SER A O 1
ATOM 869 N N . GLY A 1 112 ? 8.047 -4.871 -18.979 1.00 88.38 112 GLY A N 1
ATOM 870 C CA . GLY A 1 112 ? 9.353 -4.484 -19.527 1.00 88.38 112 GLY A CA 1
ATOM 871 C C . GLY A 1 112 ? 9.954 -3.190 -18.964 1.00 88.38 112 GLY A C 1
ATOM 872 O O . GLY A 1 112 ? 11.077 -2.844 -19.313 1.00 88.38 112 GLY A O 1
ATOM 873 N N . ARG A 1 113 ? 9.254 -2.472 -18.077 1.00 89.12 113 ARG A N 1
ATOM 874 C CA . ARG A 1 113 ? 9.729 -1.200 -17.515 1.00 89.12 113 ARG A CA 1
ATOM 875 C C . ARG A 1 113 ? 10.241 -1.373 -16.099 1.00 89.12 113 ARG A C 1
ATOM 877 O O . ARG A 1 113 ? 9.587 -2.020 -15.279 1.00 89.12 113 ARG A O 1
ATOM 884 N N . ARG A 1 114 ? 11.375 -0.735 -15.808 1.00 89.50 114 ARG A N 1
ATOM 885 C CA . ARG A 1 114 ? 11.872 -0.575 -14.442 1.00 89.50 114 ARG A CA 1
ATOM 886 C C . ARG A 1 114 ? 11.025 0.471 -13.725 1.00 89.50 114 ARG A C 1
ATOM 888 O O . ARG A 1 114 ? 10.846 1.581 -14.223 1.00 89.50 114 ARG A O 1
ATOM 895 N N . VAL A 1 115 ? 10.517 0.123 -12.552 1.00 90.94 115 VAL A N 1
ATOM 896 C CA . VAL A 1 115 ? 9.601 0.965 -11.781 1.00 90.94 115 VAL A CA 1
ATOM 897 C C . VAL A 1 115 ? 10.048 1.097 -10.330 1.00 90.94 115 VAL A C 1
ATOM 899 O O . VAL A 1 115 ? 10.786 0.263 -9.806 1.00 90.94 115 VAL A O 1
ATOM 902 N N . CYS A 1 116 ? 9.574 2.135 -9.647 1.00 89.44 116 CYS A N 1
ATOM 903 C CA . CYS A 1 116 ? 9.721 2.279 -8.203 1.00 89.44 116 CYS A CA 1
ATOM 904 C C . CYS A 1 116 ? 8.400 2.710 -7.536 1.00 89.44 116 CYS A C 1
ATOM 906 O O . CYS A 1 116 ? 7.531 3.292 -8.189 1.00 89.44 116 CYS A O 1
ATOM 908 N N . PRO A 1 117 ? 8.191 2.422 -6.235 1.00 91.62 117 PRO A N 1
ATOM 909 C CA . PRO A 1 117 ? 6.993 2.857 -5.519 1.00 91.62 117 PRO A CA 1
ATOM 910 C C . PRO A 1 117 ? 6.927 4.386 -5.396 1.00 91.62 117 PRO A C 1
ATOM 912 O O . PRO A 1 117 ? 7.902 5.018 -4.993 1.00 91.62 117 PRO A O 1
ATOM 915 N N . ALA A 1 118 ? 5.751 4.978 -5.625 1.00 91.06 118 ALA A N 1
ATOM 916 C CA . ALA A 1 118 ? 5.591 6.434 -5.756 1.00 91.06 118 ALA A CA 1
ATOM 917 C C . ALA A 1 118 ? 5.888 7.258 -4.481 1.00 91.06 118 ALA A C 1
ATOM 919 O O . ALA A 1 118 ? 6.116 8.463 -4.558 1.00 91.06 118 ALA A O 1
ATOM 920 N N . LEU A 1 119 ? 5.868 6.634 -3.298 1.00 90.56 119 LEU A N 1
ATOM 921 C CA . LEU A 1 119 ? 6.029 7.319 -2.004 1.00 90.56 119 LEU A CA 1
ATOM 922 C C . LEU A 1 119 ? 7.451 7.256 -1.426 1.00 90.56 119 LEU A C 1
ATOM 924 O O . LEU A 1 119 ? 7.711 7.830 -0.368 1.00 90.56 119 LEU A O 1
ATOM 928 N N . GLY A 1 120 ? 8.374 6.578 -2.111 1.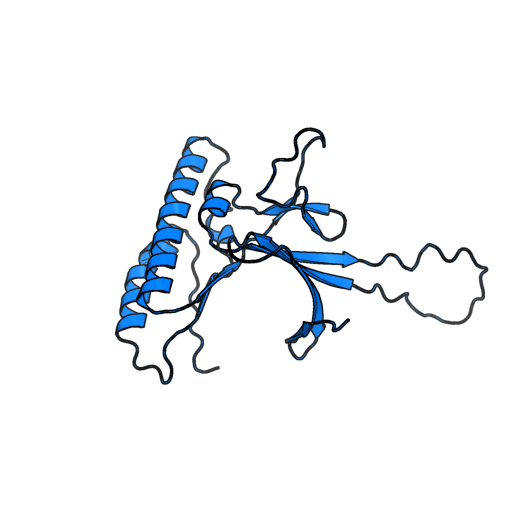00 87.81 120 GLY A N 1
ATOM 929 C CA . GLY A 1 120 ? 9.788 6.550 -1.743 1.00 87.81 120 GLY A CA 1
ATOM 930 C C . GLY A 1 120 ? 10.106 5.892 -0.391 1.00 87.81 120 GLY A C 1
ATOM 931 O O . GLY A 1 120 ? 9.336 5.099 0.167 1.00 87.81 120 GLY A O 1
ATOM 932 N N . LEU A 1 121 ? 11.304 6.196 0.121 1.00 85.56 121 LEU A N 1
ATOM 933 C CA . LEU A 1 121 ? 11.888 5.537 1.297 1.00 85.56 121 LEU A CA 1
ATOM 934 C C . LEU A 1 121 ? 11.190 5.901 2.612 1.00 85.56 121 LEU A C 1
ATOM 936 O O . LEU A 1 121 ? 11.004 5.026 3.455 1.00 85.56 121 LEU A O 1
ATOM 940 N N . ALA A 1 122 ? 10.759 7.155 2.777 1.00 90.75 122 ALA A N 1
ATOM 941 C CA . ALA A 1 122 ? 10.096 7.606 4.002 1.00 90.75 122 ALA A CA 1
ATOM 942 C C . ALA A 1 122 ? 8.838 6.771 4.299 1.00 90.75 122 ALA A C 1
ATOM 944 O O . ALA A 1 122 ? 8.687 6.236 5.397 1.00 90.75 122 ALA A O 1
ATOM 945 N N . TRP A 1 123 ? 7.986 6.563 3.290 1.00 93.75 123 TRP A N 1
ATOM 946 C CA . TRP A 1 123 ? 6.833 5.671 3.413 1.00 93.75 123 TRP A CA 1
ATOM 947 C C . TRP A 1 123 ? 7.232 4.197 3.532 1.00 93.75 123 TRP A C 1
ATOM 949 O O . TRP A 1 123 ? 6.636 3.452 4.308 1.00 93.75 123 TRP A O 1
ATOM 959 N N 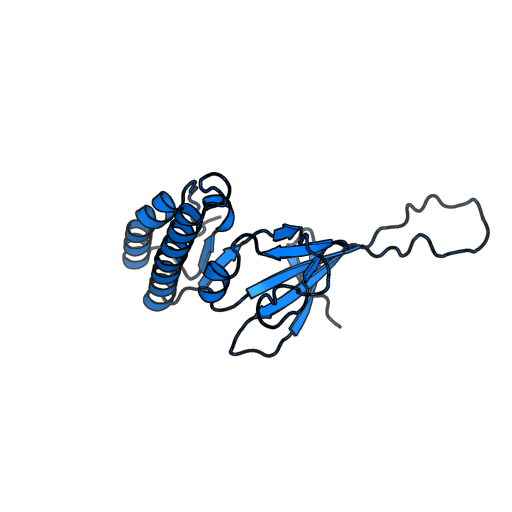. SER A 1 124 ? 8.260 3.760 2.799 1.00 90.81 124 SER A N 1
ATOM 960 C CA . SER A 1 124 ? 8.729 2.367 2.845 1.00 90.81 124 SER A CA 1
ATOM 961 C C . SER A 1 124 ? 9.152 1.924 4.248 1.00 90.81 124 SER A C 1
ATOM 963 O O . SER A 1 124 ? 8.916 0.776 4.612 1.00 90.81 124 SER A O 1
ATOM 965 N N . ASN A 1 125 ? 9.711 2.833 5.049 1.00 90.69 125 ASN A N 1
ATOM 966 C CA . ASN A 1 125 ? 10.078 2.572 6.445 1.00 90.69 125 ASN A CA 1
ATOM 967 C C . ASN A 1 125 ? 8.870 2.548 7.395 1.00 90.69 125 ASN A C 1
ATOM 969 O O . ASN A 1 125 ? 8.975 2.102 8.537 1.00 90.69 125 ASN A O 1
ATOM 973 N N . CYS A 1 126 ? 7.710 3.022 6.942 1.00 94.69 126 CYS A N 1
ATOM 974 C CA . CYS A 1 126 ? 6.496 3.063 7.742 1.00 94.69 126 CYS A CA 1
ATOM 975 C C . CYS A 1 126 ? 5.677 1.767 7.658 1.00 94.69 126 CYS A C 1
ATOM 977 O O . CYS A 1 126 ? 4.853 1.531 8.538 1.00 94.69 126 CYS A O 1
ATOM 979 N N . VAL A 1 127 ? 5.871 0.918 6.646 1.00 94.00 127 VAL A N 1
ATOM 980 C CA . VAL A 1 127 ? 5.014 -0.255 6.388 1.00 94.00 127 VAL A CA 1
ATOM 981 C C . VAL A 1 127 ? 5.627 -1.568 6.884 1.00 94.00 127 VAL A C 1
ATOM 983 O O . VAL A 1 127 ? 6.835 -1.769 6.834 1.00 94.00 127 VAL A O 1
ATOM 986 N N . ASN A 1 128 ? 4.781 -2.487 7.358 1.00 95.06 128 ASN A N 1
ATOM 987 C CA . ASN A 1 128 ? 5.219 -3.766 7.936 1.00 95.06 128 ASN A CA 1
ATOM 988 C C . ASN A 1 128 ? 5.527 -4.830 6.878 1.00 95.06 128 ASN A C 1
ATOM 990 O O . ASN A 1 128 ? 6.356 -5.714 7.097 1.00 95.06 128 ASN A O 1
ATOM 994 N N . SER A 1 129 ? 4.824 -4.785 5.749 1.00 94.94 129 SER A N 1
ATOM 995 C CA . SER A 1 129 ? 5.009 -5.717 4.641 1.00 94.94 129 SER A CA 1
ATOM 996 C C . SER A 1 129 ? 4.685 -5.029 3.320 1.00 94.94 129 SER A C 1
ATOM 998 O O . SER A 1 129 ? 3.827 -4.148 3.271 1.00 94.94 129 SER A O 1
ATOM 1000 N N . ARG A 1 130 ? 5.403 -5.392 2.257 1.00 94.25 130 ARG A N 1
ATOM 1001 C CA . ARG A 1 130 ? 5.247 -4.840 0.909 1.00 94.25 130 ARG A CA 1
ATOM 1002 C C . ARG A 1 130 ? 5.126 -5.980 -0.083 1.00 94.25 130 ARG A C 1
ATOM 1004 O O . ARG A 1 130 ? 6.015 -6.825 -0.173 1.00 94.25 130 ARG A O 1
ATOM 1011 N N . LEU A 1 131 ? 4.033 -5.953 -0.829 1.00 95.25 131 LEU A N 1
ATOM 1012 C CA . LEU A 1 131 ? 3.777 -6.836 -1.951 1.00 95.25 131 LEU A CA 1
ATOM 1013 C C . LEU A 1 131 ? 3.873 -6.019 -3.238 1.00 95.25 131 LEU A C 1
ATOM 1015 O O . LEU A 1 131 ? 3.421 -4.873 -3.273 1.00 95.25 131 LEU A O 1
ATOM 1019 N N . PHE A 1 132 ? 4.452 -6.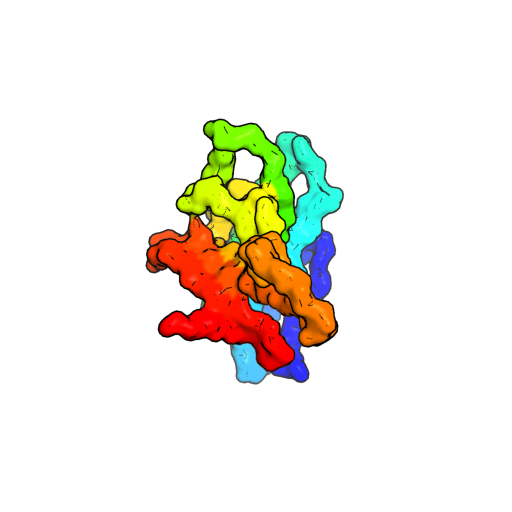597 -4.282 1.00 95.50 132 PHE A N 1
ATOM 1020 C CA . PHE A 1 132 ? 4.531 -5.982 -5.600 1.00 95.50 132 PHE A CA 1
ATOM 1021 C C . PHE A 1 132 ? 3.826 -6.857 -6.624 1.00 95.50 132 PHE A C 1
ATOM 1023 O O . PHE A 1 132 ? 4.113 -8.044 -6.739 1.00 95.50 132 PHE A O 1
ATOM 1030 N N . LEU A 1 133 ? 2.899 -6.253 -7.360 1.00 95.94 133 LEU A N 1
ATOM 1031 C CA . LEU A 1 133 ? 2.199 -6.891 -8.463 1.00 95.94 133 LEU A CA 1
ATOM 1032 C C . LEU A 1 133 ? 2.905 -6.511 -9.764 1.00 95.94 133 LEU A C 1
ATOM 1034 O O . LEU A 1 133 ? 2.931 -5.330 -10.119 1.00 95.94 133 LEU A O 1
ATOM 1038 N N . SER A 1 134 ? 3.457 -7.491 -10.477 1.00 95.06 134 SER A N 1
ATOM 1039 C CA . SER A 1 134 ? 4.044 -7.275 -11.801 1.00 95.06 134 SER A CA 1
ATOM 1040 C C . SER A 1 134 ? 3.192 -7.903 -12.896 1.00 95.06 134 SER A C 1
ATOM 1042 O O . SER A 1 134 ? 2.474 -8.882 -12.684 1.00 95.06 134 SER A O 1
ATOM 1044 N N . ARG A 1 135 ? 3.270 -7.308 -14.085 1.00 94.00 135 ARG A N 1
ATOM 1045 C CA . ARG A 1 135 ? 2.704 -7.842 -15.321 1.00 94.00 135 ARG A CA 1
ATOM 1046 C C . ARG A 1 135 ? 3.849 -8.182 -16.262 1.00 94.00 135 ARG A C 1
ATOM 1048 O O . ARG A 1 135 ? 4.751 -7.370 -16.422 1.00 94.00 135 ARG A O 1
ATOM 1055 N N . GLU A 1 136 ? 3.798 -9.339 -16.888 1.00 90.88 136 GLU A N 1
ATOM 1056 C CA . GLU A 1 136 ? 4.733 -9.779 -17.917 1.00 90.88 136 GLU A CA 1
ATOM 1057 C C . GLU A 1 136 ? 3.919 -10.113 -19.168 1.00 90.88 136 GLU A C 1
ATOM 1059 O O . GLU A 1 136 ? 2.850 -10.724 -19.084 1.00 90.88 136 GLU A O 1
ATOM 1064 N N . GLU A 1 137 ? 4.368 -9.626 -20.319 1.00 85.12 137 GLU A N 1
ATOM 1065 C CA . GLU A 1 137 ? 3.742 -9.916 -21.606 1.00 85.12 137 GLU A CA 1
ATOM 1066 C C . GLU A 1 137 ? 4.628 -10.941 -22.307 1.00 85.12 137 GLU A C 1
ATOM 1068 O O . GLU A 1 137 ? 5.782 -10.645 -22.610 1.00 85.12 137 GLU A O 1
ATOM 1073 N N . ASP A 1 138 ? 4.117 -12.154 -22.533 1.00 70.75 138 ASP A N 1
ATOM 1074 C CA . ASP A 1 138 ? 4.868 -13.149 -23.292 1.00 70.75 138 ASP A CA 1
ATOM 1075 C C . ASP A 1 138 ? 4.887 -12.734 -24.770 1.00 70.75 138 ASP A C 1
ATOM 1077 O O . ASP A 1 138 ? 3.872 -12.798 -25.469 1.00 70.75 138 ASP A O 1
ATOM 1081 N N . GLU A 1 139 ? 6.058 -12.372 -25.287 1.00 58.56 139 GLU A N 1
ATOM 1082 C CA . GLU A 1 139 ? 6.276 -12.133 -26.719 1.00 58.56 139 GLU A CA 1
ATOM 1083 C C . GLU A 1 139 ? 6.453 -13.445 -27.510 1.00 58.56 139 GLU A C 1
ATOM 1085 O O . GLU A 1 139 ? 7.262 -13.541 -28.433 1.00 58.56 139 GLU A O 1
ATOM 1090 N N . LYS A 1 140 ? 5.685 -14.497 -27.194 1.00 54.34 140 LYS A N 1
ATOM 1091 C CA . LYS A 1 140 ? 5.696 -15.760 -27.958 1.00 54.34 140 LYS A CA 1
ATOM 1092 C C . LYS A 1 140 ? 4.908 -15.663 -29.274 1.00 54.34 140 LYS A C 1
ATOM 1094 O O . LYS A 1 140 ? 4.108 -16.537 -29.585 1.00 54.34 140 LYS A O 1
ATOM 1099 N N . ALA A 1 141 ? 5.140 -14.607 -30.052 1.00 50.19 141 ALA A N 1
ATOM 1100 C CA . ALA A 1 141 ? 4.551 -14.445 -31.384 1.00 50.19 141 ALA A CA 1
ATOM 1101 C C . ALA A 1 141 ? 5.553 -14.060 -32.489 1.00 50.19 141 ALA A C 1
ATOM 1103 O O . ALA A 1 141 ? 5.185 -14.158 -33.652 1.00 50.19 141 ALA A O 1
ATOM 1104 N N . ASN A 1 142 ? 6.806 -13.688 -32.179 1.00 47.09 142 ASN A N 1
ATOM 1105 C CA . ASN A 1 142 ? 7.732 -13.186 -33.212 1.00 47.09 142 ASN A CA 1
ATOM 1106 C C . ASN A 1 142 ? 8.963 -14.053 -33.526 1.00 47.09 142 ASN A C 1
ATOM 1108 O O . ASN A 1 142 ? 9.677 -13.732 -34.469 1.00 47.09 142 ASN A O 1
ATOM 1112 N N . ASN A 1 143 ? 9.187 -15.173 -32.826 1.00 44.62 143 ASN A N 1
ATOM 1113 C CA . ASN A 1 143 ? 10.340 -16.053 -33.089 1.00 44.62 143 ASN A CA 1
ATOM 1114 C C . ASN A 1 143 ? 9.964 -17.430 -33.672 1.00 44.62 143 ASN A C 1
ATOM 1116 O O . ASN A 1 143 ? 10.709 -18.392 -33.504 1.00 44.62 143 ASN A O 1
ATOM 1120 N N . CYS A 1 144 ? 8.841 -17.544 -34.387 1.00 42.44 144 CYS A N 1
ATOM 1121 C CA . CYS A 1 144 ? 8.675 -18.622 -35.368 1.00 42.44 144 CYS A CA 1
ATOM 1122 C C . CYS A 1 144 ? 9.112 -18.109 -36.740 1.00 42.44 144 CYS A C 1
ATOM 1124 O O . CYS A 1 144 ? 8.306 -17.674 -37.555 1.00 42.44 144 CYS A O 1
ATOM 1126 N N . SER A 1 145 ? 10.417 -18.169 -36.997 1.00 48.69 145 SER A N 1
ATOM 1127 C CA . SER A 1 145 ? 10.973 -18.134 -38.348 1.00 48.69 145 SER A CA 1
ATOM 1128 C C . SER A 1 145 ? 10.730 -19.480 -39.041 1.00 48.69 145 SER A C 1
ATOM 1130 O O . SER A 1 145 ? 11.678 -20.218 -39.305 1.00 48.69 145 SER A O 1
ATOM 1132 N N . VAL A 1 146 ? 9.467 -19.832 -39.289 1.00 47.91 146 VAL A N 1
ATOM 1133 C CA . VAL A 1 146 ? 9.111 -20.974 -40.139 1.00 47.91 146 VAL A CA 1
ATOM 1134 C C . VAL A 1 146 ? 7.957 -20.559 -41.045 1.00 47.91 146 VAL A C 1
ATOM 1136 O O . VAL A 1 146 ? 6.847 -20.317 -40.591 1.00 47.91 146 VAL A O 1
ATOM 1139 N N . GLU A 1 147 ? 8.328 -20.384 -42.310 1.00 42.12 147 GLU A N 1
ATOM 1140 C CA . GLU A 1 147 ? 7.566 -20.538 -43.551 1.00 42.12 147 GL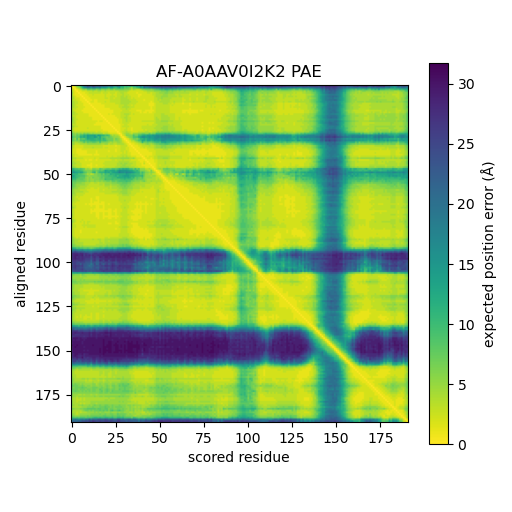U A CA 1
ATOM 1141 C C . GLU A 1 147 ? 6.044 -20.327 -43.499 1.00 42.12 147 GLU A C 1
ATOM 1143 O O . GLU A 1 147 ? 5.281 -21.097 -42.920 1.00 42.12 147 GLU A O 1
ATOM 1148 N N . ARG A 1 148 ? 5.612 -19.286 -44.225 1.00 46.78 148 ARG A N 1
ATOM 1149 C CA . ARG A 1 148 ? 4.222 -19.016 -44.597 1.00 46.78 148 ARG A CA 1
ATOM 1150 C C . ARG A 1 148 ? 3.518 -20.294 -45.061 1.00 46.78 148 ARG A C 1
ATOM 1152 O O . ARG A 1 148 ? 3.820 -20.811 -46.132 1.00 46.78 148 ARG A O 1
ATOM 1159 N N . SER A 1 149 ? 2.509 -20.709 -44.309 1.00 38.78 149 SER A N 1
ATOM 1160 C CA . SER A 1 149 ? 1.329 -21.369 -44.859 1.00 38.78 149 SER A CA 1
ATOM 1161 C C . SER A 1 149 ? 0.139 -20.480 -44.516 1.00 38.78 149 SER A C 1
ATOM 1163 O O . SER A 1 149 ? -0.169 -20.245 -43.350 1.00 38.78 149 SER A O 1
ATOM 1165 N N . GLU A 1 150 ? -0.433 -19.871 -45.550 1.00 47.84 150 GLU A N 1
ATOM 1166 C CA . GLU A 1 150 ? -1.594 -18.991 -45.475 1.00 47.84 150 GLU A CA 1
ATOM 1167 C C . GLU A 1 150 ? -2.841 -19.857 -45.301 1.00 47.84 150 GLU A C 1
ATOM 1169 O O . GLU A 1 150 ? -3.398 -20.273 -46.300 1.00 47.84 150 GLU A O 1
ATOM 1174 N N . GLU A 1 151 ? -3.236 -20.178 -44.064 1.00 46.25 151 GLU A N 1
ATOM 1175 C CA . GLU A 1 151 ? -4.577 -20.685 -43.714 1.00 46.25 151 GLU A CA 1
ATOM 1176 C C . GLU A 1 151 ? -4.670 -20.910 -42.190 1.00 46.25 151 GLU A C 1
ATOM 1178 O O . GLU A 1 151 ? -4.464 -22.013 -41.701 1.00 46.25 151 GLU A O 1
ATOM 1183 N N . ASP A 1 152 ? -4.881 -19.832 -41.426 1.00 38.31 152 ASP A N 1
ATOM 1184 C CA . ASP A 1 152 ? -5.802 -19.743 -40.271 1.00 38.31 152 ASP A CA 1
ATOM 1185 C C . ASP A 1 152 ? -5.571 -18.402 -39.543 1.00 38.31 152 ASP A C 1
ATOM 1187 O O . ASP A 1 152 ? -4.453 -18.043 -39.168 1.00 38.31 152 ASP A O 1
ATOM 1191 N N . GLY A 1 153 ? -6.634 -17.619 -39.369 1.00 39.38 153 GLY A N 1
ATOM 1192 C CA . GLY A 1 153 ? -6.620 -16.245 -38.849 1.00 39.38 153 GLY A CA 1
ATOM 1193 C C . GLY A 1 153 ? -6.454 -16.149 -37.329 1.00 39.38 153 GLY A C 1
ATOM 1194 O O . GLY A 1 153 ? -7.123 -15.341 -36.683 1.00 39.38 153 GLY A O 1
ATOM 1195 N N . GLY A 1 154 ? -5.588 -16.973 -36.741 1.00 41.59 154 GLY A N 1
ATOM 1196 C CA . GLY A 1 154 ? -5.314 -16.983 -35.310 1.00 41.59 154 GLY A CA 1
ATOM 1197 C C . GLY A 1 154 ? -4.486 -15.771 -34.890 1.00 41.59 154 GLY A C 1
ATOM 1198 O O . GLY A 1 154 ? -3.259 -15.814 -34.905 1.00 41.59 154 GLY A O 1
ATOM 1199 N N . PHE A 1 155 ? -5.146 -14.683 -34.489 1.00 45.44 155 PHE A N 1
ATOM 1200 C CA . PHE A 1 155 ? -4.508 -13.562 -33.794 1.00 45.44 155 PHE A CA 1
ATOM 1201 C C . PHE A 1 155 ? -3.765 -14.120 -32.571 1.00 45.44 155 PHE A C 1
ATOM 1203 O O . PHE A 1 155 ? -4.403 -14.540 -31.605 1.00 45.44 155 PHE A O 1
ATOM 1210 N N . GLY A 1 156 ? -2.430 -14.191 -32.640 1.00 49.50 156 GLY A N 1
ATOM 1211 C CA . GLY A 1 156 ? -1.589 -14.767 -31.591 1.00 49.50 156 GLY A CA 1
ATOM 1212 C C . GLY A 1 156 ? -1.990 -14.215 -30.226 1.00 49.50 156 GLY A C 1
ATOM 1213 O O . GLY A 1 156 ? -1.848 -13.021 -29.955 1.00 49.50 156 GLY A O 1
ATOM 1214 N N . SER A 1 157 ? -2.564 -15.072 -29.382 1.00 55.69 157 SER A N 1
ATOM 1215 C CA . SER A 1 157 ? -3.095 -14.668 -28.085 1.00 55.69 157 SER A CA 1
ATOM 1216 C C . SER A 1 157 ? -1.933 -14.274 -27.178 1.00 55.69 157 SER A C 1
ATOM 1218 O O . SER A 1 157 ? -1.287 -15.138 -26.592 1.00 55.69 157 SER A O 1
ATOM 1220 N N . ARG A 1 158 ? -1.672 -12.967 -27.050 1.00 63.72 158 ARG A N 1
ATOM 1221 C CA . ARG A 1 158 ? -0.753 -12.405 -26.050 1.00 63.72 158 ARG A CA 1
ATOM 1222 C C . ARG A 1 158 ? -1.154 -12.906 -24.662 1.00 63.72 158 ARG A C 1
ATOM 1224 O O . ARG A 1 158 ? -2.130 -12.428 -24.079 1.00 63.72 158 ARG A O 1
ATOM 1231 N N . THR A 1 159 ? -0.409 -13.863 -24.119 1.00 76.94 159 THR A N 1
ATOM 1232 C CA . THR A 1 159 ? -0.614 -14.327 -22.749 1.00 76.94 159 THR A CA 1
ATOM 1233 C C . THR A 1 159 ? -0.026 -13.292 -21.798 1.00 76.94 159 THR A C 1
ATOM 1235 O O . THR A 1 159 ? 1.162 -12.982 -21.818 1.00 76.94 159 THR A O 1
ATOM 1238 N N . THR A 1 160 ? -0.895 -12.683 -20.990 1.00 88.00 160 THR A N 1
ATOM 1239 C CA . THR A 1 160 ? -0.481 -11.753 -19.936 1.00 88.00 160 THR A CA 1
ATOM 1240 C C . THR A 1 160 ? -0.304 -12.527 -18.642 1.00 88.00 160 THR A C 1
ATOM 1242 O O . THR A 1 160 ? -1.295 -12.946 -18.035 1.00 88.00 160 THR A O 1
ATOM 1245 N N . ARG A 1 161 ? 0.937 -12.654 -18.188 1.00 92.19 161 ARG A N 1
ATOM 1246 C CA . ARG A 1 161 ? 1.277 -13.288 -16.916 1.00 92.19 161 ARG A CA 1
ATOM 1247 C C . ARG A 1 161 ? 1.343 -12.235 -15.821 1.00 92.19 161 ARG A C 1
ATOM 1249 O O . ARG A 1 161 ? 1.737 -11.090 -16.059 1.00 92.19 161 ARG A O 1
ATOM 1256 N N . ARG A 1 162 ? 0.888 -12.579 -14.619 1.00 94.94 162 ARG A N 1
ATOM 1257 C CA . ARG A 1 162 ? 0.892 -11.661 -13.475 1.00 94.94 162 ARG A CA 1
ATOM 1258 C C . ARG A 1 162 ? 1.460 -12.355 -12.262 1.00 94.94 162 ARG A C 1
ATOM 1260 O O . ARG A 1 162 ? 1.123 -13.498 -11.980 1.00 94.94 162 ARG A O 1
ATOM 1267 N N . TRP A 1 163 ? 2.291 -11.629 -11.535 1.00 95.38 163 TRP A N 1
ATOM 1268 C CA . TRP A 1 163 ? 2.996 -12.156 -10.382 1.00 95.38 163 TRP A CA 1
ATOM 1269 C C . TRP A 1 163 ? 2.784 -11.269 -9.172 1.00 95.38 163 TRP A C 1
ATOM 1271 O O . TRP A 1 163 ? 2.775 -10.043 -9.281 1.00 95.38 163 TRP A O 1
ATOM 1281 N N . LEU A 1 164 ? 2.637 -11.901 -8.016 1.00 95.56 164 LEU A N 1
ATOM 1282 C CA . LEU A 1 164 ? 2.688 -11.273 -6.709 1.00 95.56 164 LEU A CA 1
ATOM 1283 C C . LEU A 1 164 ? 4.048 -11.599 -6.092 1.00 95.56 164 LEU A C 1
ATOM 1285 O O . LEU A 1 164 ? 4.360 -12.764 -5.867 1.00 95.56 164 LEU A O 1
ATOM 1289 N N . HIS A 1 165 ? 4.842 -10.576 -5.801 1.00 93.94 165 HIS A N 1
ATOM 1290 C CA . HIS A 1 165 ? 6.163 -10.698 -5.187 1.00 93.94 165 HIS A CA 1
ATOM 1291 C C . HIS A 1 165 ? 6.131 -10.162 -3.761 1.00 93.94 165 HIS A C 1
ATOM 1293 O O . HIS A 1 165 ? 5.703 -9.027 -3.531 1.00 93.94 165 HIS A O 1
ATOM 1299 N N . LEU A 1 166 ? 6.630 -10.935 -2.801 1.00 93.19 166 LEU A N 1
ATOM 1300 C CA . LEU A 1 166 ? 6.878 -10.459 -1.447 1.00 93.19 166 LEU A CA 1
ATOM 1301 C C . LEU A 1 166 ? 8.190 -9.670 -1.412 1.00 93.19 166 LEU A C 1
ATOM 1303 O O . LEU A 1 166 ? 9.273 -10.232 -1.271 1.00 93.19 166 LEU A O 1
ATOM 1307 N N . VAL A 1 167 ? 8.080 -8.347 -1.534 1.00 90.44 167 VAL A N 1
ATOM 1308 C CA . VAL A 1 167 ? 9.235 -7.438 -1.604 1.00 90.44 167 VAL A CA 1
ATOM 1309 C C . VAL A 1 167 ? 9.880 -7.227 -0.242 1.00 90.44 167 VAL A C 1
ATOM 1311 O O . VAL A 1 167 ? 11.093 -7.058 -0.124 1.00 90.44 167 VAL A O 1
ATOM 1314 N N . PHE A 1 168 ? 9.060 -7.183 0.803 1.00 91.06 168 PHE A N 1
ATOM 1315 C CA . PHE A 1 168 ? 9.532 -6.974 2.161 1.00 91.06 168 PHE A CA 1
ATOM 1316 C C . PHE A 1 168 ? 8.528 -7.531 3.156 1.00 91.06 168 PHE A C 1
ATOM 1318 O O . PHE A 1 168 ? 7.372 -7.121 3.152 1.00 91.06 168 PHE A O 1
ATOM 1325 N N . ALA A 1 169 ? 8.986 -8.395 4.049 1.00 92.38 169 ALA A N 1
ATOM 1326 C CA . ALA A 1 169 ? 8.344 -8.694 5.318 1.00 92.38 169 ALA A CA 1
ATOM 1327 C C . ALA A 1 169 ? 9.426 -9.277 6.235 1.00 92.38 169 ALA A C 1
ATOM 1329 O O . ALA A 1 169 ? 10.028 -10.283 5.875 1.00 92.38 169 ALA A O 1
ATOM 1330 N N . PRO A 1 170 ? 9.705 -8.682 7.406 1.00 89.00 170 PRO A N 1
ATOM 1331 C CA . PRO A 1 170 ? 10.838 -9.101 8.238 1.00 89.00 170 PRO A CA 1
ATOM 1332 C C . PRO A 1 170 ? 10.695 -10.520 8.814 1.00 89.00 170 PRO A C 1
ATOM 1334 O O . PRO A 1 170 ? 11.664 -11.083 9.303 1.00 89.00 170 PRO A O 1
ATOM 1337 N N . HIS A 1 171 ? 9.488 -11.083 8.780 1.00 91.50 171 HIS A N 1
ATOM 1338 C CA . HIS A 1 171 ? 9.135 -12.370 9.374 1.00 91.50 171 HIS A CA 1
ATOM 1339 C C . HIS A 1 171 ? 8.939 -13.485 8.334 1.00 91.50 171 HIS A C 1
ATOM 1341 O O . HIS A 1 171 ? 8.564 -14.593 8.705 1.00 91.50 171 HIS A O 1
ATOM 1347 N N . LEU A 1 172 ? 9.150 -13.206 7.043 1.00 91.38 172 LEU A N 1
ATOM 1348 C CA . LEU A 1 172 ? 8.915 -14.151 5.950 1.00 91.38 172 LEU A CA 1
ATOM 1349 C C . LEU A 1 172 ? 10.105 -14.173 4.993 1.00 91.38 172 LEU A C 1
ATOM 1351 O O . LEU A 1 172 ? 10.732 -13.146 4.734 1.00 91.38 172 LEU A O 1
ATOM 1355 N N . ALA A 1 173 ? 10.383 -15.348 4.431 1.00 90.56 173 ALA A N 1
ATOM 1356 C CA . ALA A 1 173 ? 11.344 -15.479 3.345 1.00 90.56 173 ALA A CA 1
ATOM 1357 C C . ALA A 1 173 ? 10.804 -14.820 2.060 1.00 90.56 173 ALA A C 1
ATOM 1359 O O . ALA A 1 173 ? 9.589 -14.854 1.827 1.00 90.56 173 ALA A O 1
ATOM 1360 N N . PRO A 1 174 ? 11.677 -14.256 1.202 1.00 87.75 174 PRO A N 1
ATOM 1361 C CA . PRO A 1 174 ? 11.280 -13.803 -0.125 1.00 87.75 174 PRO A CA 1
ATOM 1362 C C . PRO A 1 174 ? 10.556 -14.916 -0.884 1.00 87.75 174 PRO A C 1
ATOM 1364 O O . PRO A 1 174 ? 11.000 -16.063 -0.906 1.00 87.75 174 PRO A O 1
ATOM 1367 N N . SER A 1 175 ? 9.425 -14.578 -1.488 1.00 91.94 175 SER A N 1
ATOM 1368 C CA . SER A 1 175 ? 8.596 -15.519 -2.238 1.00 91.94 175 SER A CA 1
ATOM 1369 C C . SER A 1 175 ? 7.806 -14.783 -3.311 1.00 91.94 175 SER A C 1
ATOM 1371 O O . SER A 1 175 ? 7.573 -13.575 -3.218 1.00 91.94 175 SER A O 1
ATOM 1373 N N . SER A 1 176 ? 7.403 -15.513 -4.343 1.00 93.19 176 SER A N 1
ATOM 1374 C CA . SER A 1 176 ? 6.514 -15.006 -5.378 1.00 93.19 176 SER A CA 1
ATOM 1375 C C . SER A 1 176 ? 5.562 -16.096 -5.850 1.00 93.19 176 SER A C 1
ATOM 1377 O O . SER A 1 176 ? 5.869 -17.287 -5.765 1.00 93.19 176 SER A O 1
ATOM 1379 N N . CYS A 1 177 ? 4.395 -15.689 -6.336 1.00 94.44 177 CYS A N 1
ATOM 1380 C CA . CYS A 1 177 ? 3.434 -16.590 -6.957 1.00 94.44 177 CYS A CA 1
ATOM 1381 C C . CYS A 1 177 ? 2.810 -15.954 -8.197 1.00 94.44 177 CYS A C 1
ATOM 1383 O O . CYS A 1 177 ? 2.606 -14.739 -8.265 1.00 94.44 177 CYS A O 1
ATOM 1385 N N . GLU A 1 178 ? 2.526 -16.789 -9.191 1.00 95.88 178 GLU A N 1
ATOM 1386 C CA . GLU A 1 178 ? 1.770 -16.392 -10.372 1.00 95.88 178 GLU A CA 1
ATOM 1387 C C . GLU A 1 178 ? 0.272 -16.441 -10.052 1.00 95.88 178 GLU A C 1
ATOM 1389 O O . GLU A 1 178 ? -0.201 -17.326 -9.333 1.00 95.88 178 GLU A O 1
ATOM 1394 N N . PHE A 1 179 ? -0.481 -15.478 -10.575 1.00 95.06 179 PHE A N 1
ATOM 1395 C CA . PHE A 1 179 ? -1.927 -15.427 -10.416 1.00 95.06 179 PHE A CA 1
ATOM 1396 C C . PHE 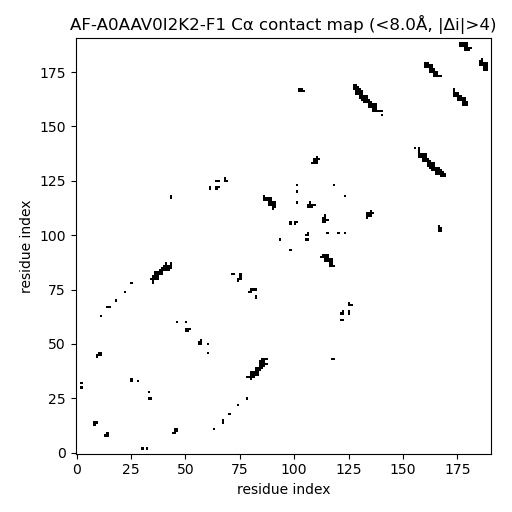A 1 179 ? -2.610 -15.006 -11.713 1.00 95.06 179 PHE A C 1
ATOM 1398 O O . PHE A 1 179 ? -2.049 -14.308 -12.560 1.00 95.06 179 PHE A O 1
ATOM 1405 N N . VAL A 1 180 ? -3.873 -15.394 -11.842 1.00 93.94 180 VAL A N 1
ATOM 1406 C CA . VAL A 1 180 ? -4.738 -15.015 -12.956 1.00 93.94 180 VAL A CA 1
ATOM 1407 C C . VAL A 1 180 ? -5.953 -14.260 -12.441 1.00 93.94 180 VAL A C 1
ATOM 1409 O O . VAL A 1 180 ? -6.457 -14.519 -11.349 1.00 93.94 180 VAL A O 1
ATOM 1412 N N . ILE A 1 181 ? -6.411 -13.301 -13.240 1.00 92.69 181 ILE A N 1
ATOM 1413 C CA . ILE A 1 181 ? -7.639 -12.549 -12.987 1.00 92.69 181 ILE A CA 1
ATOM 1414 C C . ILE A 1 181 ? -8.685 -13.090 -13.953 1.00 92.69 181 ILE A C 1
ATOM 1416 O O . ILE A 1 181 ? -8.513 -13.001 -15.170 1.00 92.69 181 ILE A O 1
ATOM 1420 N N . ARG A 1 182 ? -9.748 -13.668 -13.406 1.00 91.06 182 ARG A N 1
ATOM 1421 C CA . ARG A 1 182 ? -10.883 -14.235 -14.134 1.00 91.06 182 ARG A CA 1
ATOM 1422 C C . ARG A 1 182 ? -12.153 -13.462 -13.770 1.00 91.06 182 ARG A C 1
ATOM 1424 O O . ARG A 1 182 ? -12.112 -12.545 -12.951 1.00 91.06 182 ARG A O 1
ATOM 1431 N N . ARG A 1 183 ? -13.293 -13.803 -14.377 1.00 93.62 183 ARG A N 1
ATOM 1432 C CA . ARG A 1 183 ? -14.569 -13.114 -14.087 1.00 93.62 183 ARG A CA 1
ATOM 1433 C C . ARG A 1 183 ? -15.022 -13.337 -12.642 1.00 93.62 183 ARG A C 1
ATOM 1435 O O . ARG A 1 183 ? -15.637 -12.462 -12.049 1.00 93.62 183 ARG A O 1
ATOM 1442 N N . GLU A 1 184 ? -14.687 -14.495 -12.094 1.00 93.50 184 GLU A N 1
ATOM 1443 C CA . GLU A 1 184 ? -14.977 -14.942 -10.736 1.00 93.50 184 GLU A CA 1
ATOM 1444 C C . GLU A 1 184 ? -14.036 -14.356 -9.671 1.00 93.50 184 GLU A C 1
ATOM 1446 O O . GLU A 1 184 ? -14.336 -14.448 -8.483 1.00 93.50 184 GLU A O 1
ATOM 1451 N N . GLY A 1 185 ? -12.918 -13.738 -10.071 1.00 92.69 185 GLY A N 1
ATOM 1452 C CA . GLY A 1 185 ? -11.962 -13.126 -9.151 1.00 92.69 185 GLY A CA 1
ATOM 1453 C C . GLY A 1 185 ? -10.507 -13.468 -9.460 1.00 92.69 185 GLY A C 1
ATOM 1454 O O . GLY A 1 185 ? -10.120 -13.660 -10.613 1.00 92.69 185 GLY A O 1
ATOM 1455 N N . ILE A 1 186 ? -9.684 -13.495 -8.412 1.00 93.44 186 ILE A N 1
ATOM 1456 C CA . ILE A 1 186 ? -8.242 -13.747 -8.494 1.00 93.44 186 ILE A CA 1
ATOM 1457 C C . ILE A 1 186 ? -7.962 -15.168 -8.005 1.00 93.44 186 ILE A C 1
ATOM 1459 O O . ILE A 1 186 ? -8.384 -15.528 -6.909 1.00 93.44 186 ILE A O 1
ATOM 1463 N N . SER A 1 187 ? -7.216 -15.952 -8.784 1.00 92.62 187 SER A N 1
ATOM 1464 C CA . SER A 1 187 ? -6.769 -17.293 -8.391 1.00 92.62 187 SER A CA 1
ATOM 1465 C C . SER A 1 187 ? -5.265 -17.454 -8.601 1.00 92.62 187 SER A C 1
ATOM 1467 O O . SER A 1 187 ? -4.721 -16.959 -9.591 1.00 92.62 187 SER A O 1
ATOM 1469 N N . GLY A 1 188 ? -4.598 -18.166 -7.690 1.00 91.69 188 GLY A N 1
ATOM 1470 C CA . GLY A 1 188 ? -3.219 -18.607 -7.898 1.00 91.69 188 GLY A CA 1
ATOM 1471 C C . GLY A 1 188 ? -3.127 -19.596 -9.061 1.00 91.69 188 GLY A C 1
ATOM 1472 O O . GLY A 1 188 ? -4.105 -20.270 -9.388 1.00 91.69 188 GLY A O 1
ATOM 1473 N N . VAL A 1 189 ? -1.967 -19.650 -9.706 1.00 89.50 189 VAL A N 1
ATOM 1474 C CA . VAL A 1 189 ? -1.627 -20.718 -10.649 1.00 89.50 189 VAL A CA 1
ATOM 1475 C C . VAL A 1 189 ? -0.829 -21.757 -9.869 1.00 89.50 189 VAL A C 1
ATOM 1477 O O . VAL A 1 189 ? 0.304 -21.482 -9.471 1.00 89.50 189 VAL A O 1
ATOM 1480 N N . ASP A 1 190 ? -1.434 -22.914 -9.597 1.00 75.19 190 ASP A N 1
ATOM 1481 C CA . ASP A 1 190 ? -0.730 -24.029 -8.962 1.00 75.19 190 ASP A CA 1
ATOM 1482 C C . ASP A 1 190 ? 0.377 -24.537 -9.900 1.00 75.19 190 ASP A C 1
ATOM 1484 O O . ASP A 1 190 ? 0.178 -24.629 -11.116 1.00 75.19 190 ASP A O 1
ATOM 1488 N N . ARG A 1 191 ? 1.555 -24.809 -9.333 1.00 54.56 191 ARG A N 1
ATOM 1489 C CA . ARG A 1 191 ? 2.695 -25.412 -10.037 1.00 54.56 191 ARG A CA 1
ATOM 1490 C C . ARG A 1 191 ? 2.702 -26.920 -9.875 1.00 54.56 191 ARG A C 1
ATOM 1492 O O . ARG A 1 191 ? 2.440 -27.372 -8.739 1.00 54.56 191 ARG A O 1
#

Nearest PDB structures (foldseek):
  8gja-assembly1_B  TM=7.364E-01  e=5.186E-10  Alvinella pompejana
  8gja-assembly2_D  TM=7.547E-01  e=7.027E-10  Alvinella pompejana
  8gja-assembly3_F  TM=6.805E-01  e=3.410E-09  Alvinella pompejana
  2qqu-assembly1_A  TM=4.470E-01  e=3.384E+00  Arabidopsis thaliana
  2qqv-assembly1_A  TM=4.443E-01  e=7.015E+00  Arabidopsis thaliana

Mean predicted aligned error: 8.81 Å

Organism: NCBI:txid586396

Secondary structure (DSSP, 8-state):
-TT-------SHHHHHHHHHHHHHHHHH---SS---EEEETTGGGGGSSS--SSHHHHHHHHHHHHHHHHHHHHHHHHHT-EEEE---EEE----TTS---BTTBS-EEETTEEEEETTHHHHHTT-S-EEEEEEEE--TTS-----------------EEEEEEEEE-TTS---EEEEEEETTEEEE---

Sequence (191 aa):
MDGILVQSIHTADQLLDIMPQTESFLQNSQTQFPVRLIVIDSIAALFRSDFDNTSIDLMK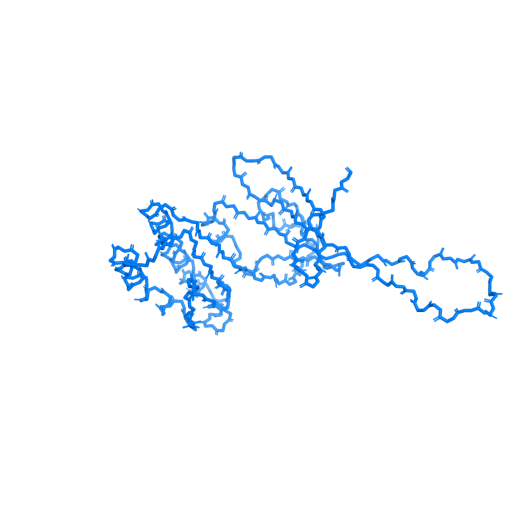RSSLFFKISGKLKSLASRFRLAVVVTNQVVDYVGDGMNGLKIGNLEELYSSGRRVCPALGLAWSNCVNSRLFLSREEDEKANNCSVERSEEDGGFGSRTTRRWLHLVFAPHLAPSSCEFVIRREGISGVDR

pLDDT: mean 84.09, std 17.06, range [38.31, 98.38]

Solvent-accessible surface area (backbone atoms only — not comparable to full-atom values): 12157 Å² total; per-residue (Å²): 125,88,92,70,87,85,81,91,74,79,42,58,64,56,53,58,67,46,43,63,57,50,49,52,45,72,73,67,61,84,56,98,62,82,77,52,70,47,78,40,89,45,62,47,66,42,58,63,84,82,51,62,99,43,76,69,40,50,49,52,50,43,54,48,43,53,54,54,41,52,50,53,50,48,52,23,63,77,61,70,26,50,77,48,69,42,69,57,70,39,79,59,86,74,74,88,85,71,67,77,58,71,73,82,45,76,77,48,65,40,66,92,37,52,39,41,63,68,67,50,66,68,45,58,75,60,54,77,62,42,75,44,80,30,44,42,70,54,75,88,75,78,80,74,93,66,80,94,72,94,82,76,92,71,75,73,77,72,49,73,47,32,35,43,32,49,56,42,39,95,90,55,79,79,48,70,49,45,41,48,83,55,97,92,43,78,42,74,60,88,131